Protein AF-A0A2G6FWF3-F1 (afdb_monomer_lite)

Radius of gyration: 17.8 Å; chains: 1; bounding box: 48×33×48 Å

Structure (mmCIF, N/CA/C/O backbone):
data_AF-A0A2G6FWF3-F1
#
_entry.id   AF-A0A2G6FWF3-F1
#
loop_
_atom_site.group_PDB
_atom_site.id
_atom_site.type_symbol
_atom_site.label_atom_id
_atom_site.label_alt_id
_atom_site.label_comp_id
_atom_site.label_asym_id
_atom_site.label_entity_id
_atom_site.label_seq_id
_atom_site.pdbx_PDB_ins_code
_atom_site.Cartn_x
_atom_site.Cartn_y
_atom_site.Cartn_z
_atom_site.occupancy
_atom_site.B_iso_or_equiv
_atom_site.auth_seq_id
_atom_site.auth_comp_id
_atom_site.auth_asym_id
_atom_site.auth_atom_id
_atom_site.pdbx_PDB_model_num
ATOM 1 N N . MET A 1 1 ? -25.882 -8.577 -0.329 1.00 42.06 1 MET A N 1
ATOM 2 C CA . MET A 1 1 ? -24.512 -8.153 0.027 1.00 42.06 1 MET A CA 1
ATOM 3 C C . MET A 1 1 ? -24.208 -8.768 1.376 1.00 42.06 1 MET A C 1
ATOM 5 O O . MET A 1 1 ? -24.942 -8.473 2.307 1.00 42.06 1 MET A O 1
ATOM 9 N N . ALA A 1 2 ? -23.255 -9.697 1.453 1.00 41.66 2 ALA A N 1
ATOM 10 C CA . ALA A 1 2 ? -22.917 -10.353 2.713 1.00 41.66 2 ALA A CA 1
ATOM 11 C C . ALA A 1 2 ? -22.262 -9.336 3.657 1.00 41.66 2 ALA A C 1
ATOM 13 O O . ALA A 1 2 ? -21.317 -8.644 3.270 1.00 41.66 2 ALA A O 1
ATOM 14 N N . ASP A 1 3 ? -22.820 -9.211 4.858 1.00 46.03 3 ASP A N 1
ATOM 15 C CA . ASP A 1 3 ? -22.282 -8.372 5.921 1.00 46.03 3 ASP A CA 1
ATOM 16 C C . ASP A 1 3 ? -20.995 -9.020 6.436 1.00 46.03 3 ASP A C 1
ATOM 18 O O . ASP A 1 3 ? -20.986 -10.170 6.874 1.00 46.03 3 ASP A O 1
ATOM 22 N N . TRP A 1 4 ? -19.889 -8.294 6.327 1.00 53.84 4 TRP A N 1
ATOM 23 C CA . TRP A 1 4 ? -18.564 -8.766 6.703 1.00 53.84 4 TRP A CA 1
ATOM 24 C C . TRP A 1 4 ? -18.482 -9.011 8.221 1.00 53.84 4 TRP A C 1
ATOM 26 O O . TRP A 1 4 ? -18.414 -8.058 9.004 1.00 53.84 4 TRP A O 1
ATOM 36 N N . GLN A 1 5 ? -18.454 -10.277 8.653 1.00 50.31 5 GLN A N 1
ATOM 37 C CA . GLN A 1 5 ? -18.159 -10.634 10.042 1.00 50.31 5 GLN A CA 1
ATOM 38 C C . GLN A 1 5 ? -16.687 -11.037 10.178 1.00 50.31 5 GLN A C 1
ATOM 40 O O . GLN A 1 5 ? -16.209 -11.986 9.569 1.00 50.31 5 GLN A O 1
ATOM 45 N N . LEU A 1 6 ? -15.947 -10.308 11.022 1.00 48.16 6 LEU A N 1
ATOM 46 C CA . LEU A 1 6 ? -14.539 -10.593 11.351 1.00 48.16 6 LEU A CA 1
ATOM 47 C C . LEU A 1 6 ? -14.321 -11.980 11.974 1.00 48.16 6 LEU A C 1
ATOM 49 O O . LEU A 1 6 ? -13.173 -12.369 12.161 1.00 48.16 6 LEU A O 1
ATOM 53 N N . SER A 1 7 ? -15.407 -12.662 12.349 1.00 44.84 7 SER A N 1
ATOM 54 C CA . SER A 1 7 ? -15.426 -13.975 12.989 1.00 44.84 7 SER A CA 1
ATOM 55 C C . SER A 1 7 ? -14.785 -15.071 12.146 1.00 44.84 7 SER A C 1
ATOM 57 O O . SER A 1 7 ? -14.349 -16.067 12.715 1.00 44.84 7 SER A O 1
ATOM 59 N N . ASP A 1 8 ? -14.697 -14.868 10.829 1.00 46.56 8 ASP A N 1
ATOM 60 C CA . ASP A 1 8 ? -14.230 -15.893 9.890 1.00 46.56 8 ASP A CA 1
ATOM 61 C C . ASP A 1 8 ? -12.748 -15.724 9.519 1.00 46.56 8 ASP A C 1
ATOM 63 O O . ASP A 1 8 ? -12.141 -16.610 8.918 1.00 46.56 8 ASP A O 1
ATOM 67 N N . LEU A 1 9 ? -12.128 -14.608 9.919 1.00 51.94 9 LEU A N 1
ATOM 68 C CA . LEU A 1 9 ? -10.675 -14.475 9.910 1.00 51.94 9 LEU A CA 1
ATOM 69 C C . LEU A 1 9 ? -10.157 -15.138 11.190 1.00 51.94 9 LEU A C 1
ATOM 71 O O . LEU A 1 9 ? -10.703 -14.839 12.257 1.00 51.94 9 LEU A O 1
ATOM 75 N N . PRO A 1 10 ? -9.133 -16.019 11.127 1.00 49.28 10 PRO A N 1
ATOM 76 C CA . PRO A 1 10 ? -8.623 -16.713 12.306 1.00 49.28 10 PRO A CA 1
ATOM 77 C C . PRO A 1 10 ? -8.411 -15.671 13.387 1.00 49.28 10 PRO A C 1
ATOM 79 O O . PRO A 1 10 ? -7.695 -14.710 13.116 1.00 49.28 10 PRO A O 1
ATOM 82 N N . ALA A 1 11 ? -9.110 -15.825 14.522 1.00 47.91 11 ALA A N 1
ATOM 83 C CA . ALA A 1 11 ? -9.252 -14.832 15.585 1.00 47.91 11 ALA A CA 1
ATOM 84 C C . ALA A 1 11 ? -7.882 -14.280 15.975 1.00 47.91 11 ALA A C 1
ATOM 86 O O . ALA A 1 11 ? -7.193 -14.783 16.868 1.00 47.91 11 ALA A O 1
ATOM 87 N N . SER A 1 12 ? -7.438 -13.280 15.228 1.00 55.00 12 SER A N 1
ATOM 88 C CA . SER A 1 12 ? -6.079 -12.822 15.339 1.00 55.00 12 SER A CA 1
ATOM 89 C C . SER A 1 12 ? -6.111 -11.980 16.595 1.00 55.00 12 SER A C 1
ATOM 91 O O . SER A 1 12 ? -6.948 -11.090 16.749 1.00 55.00 12 SER A O 1
ATOM 93 N N . ARG A 1 13 ? -5.222 -12.273 17.543 1.00 72.31 13 ARG A N 1
ATOM 94 C CA . ARG A 1 13 ? -5.013 -11.464 18.756 1.00 72.31 13 ARG A CA 1
ATOM 95 C C . ARG A 1 13 ? -4.501 -10.051 18.420 1.00 72.31 13 ARG A C 1
ATOM 97 O O . ARG A 1 13 ? -3.828 -9.426 19.234 1.00 72.31 13 ARG A O 1
ATOM 104 N N . LEU A 1 14 ? -4.736 -9.589 17.195 1.00 88.06 14 LEU A N 1
ATOM 105 C CA . LEU A 1 14 ? -4.286 -8.334 16.663 1.00 88.06 14 LEU A CA 1
ATOM 106 C C . LEU A 1 14 ? -5.268 -7.247 17.059 1.00 88.06 14 LEU A C 1
ATOM 108 O O . LEU A 1 14 ? -6.465 -7.312 16.780 1.00 88.06 14 LEU A O 1
ATOM 112 N N . LYS A 1 15 ? -4.736 -6.204 17.680 1.00 93.19 15 LYS A N 1
ATOM 113 C CA . LYS A 1 15 ? -5.489 -4.988 17.950 1.00 93.19 15 LYS A CA 1
ATOM 114 C C . LYS A 1 15 ? -5.298 -4.031 16.780 1.00 93.19 15 LYS A C 1
ATOM 116 O O . LYS A 1 15 ? -4.191 -3.533 16.581 1.00 93.19 15 LYS A O 1
ATOM 121 N N . VAL A 1 16 ? -6.365 -3.780 16.017 1.00 96.31 16 VAL A N 1
ATOM 122 C CA . VAL A 1 16 ? -6.359 -2.778 14.938 1.00 96.31 16 VAL A CA 1
ATOM 123 C C . VAL A 1 16 ? -6.713 -1.404 15.501 1.00 96.31 16 VAL A C 1
ATOM 125 O O . VAL A 1 16 ? -7.782 -1.219 16.086 1.00 96.31 16 VAL A O 1
ATOM 128 N N . GLN A 1 17 ? -5.830 -0.433 15.309 1.00 97.12 17 GLN A N 1
ATOM 129 C CA . GLN A 1 17 ? -5.966 0.928 15.826 1.00 97.12 17 GLN A CA 1
ATOM 130 C C . GLN A 1 17 ? -5.478 1.959 14.808 1.00 97.12 17 GLN A C 1
ATOM 132 O O . GLN A 1 17 ? -4.885 1.602 13.792 1.00 97.12 17 GLN A O 1
ATOM 137 N N . GLU A 1 18 ? -5.763 3.232 15.070 1.00 98.12 18 GLU A N 1
ATOM 138 C CA . GLU A 1 18 ? -5.247 4.323 14.244 1.00 98.12 18 GLU A CA 1
ATOM 139 C C . GLU A 1 18 ? -3.732 4.421 14.379 1.00 98.12 18 GLU A C 1
ATOM 141 O O . GLU A 1 18 ? -3.171 4.165 15.448 1.00 98.12 18 GLU A O 1
ATOM 146 N N . PHE A 1 19 ? -3.086 4.758 13.268 1.00 98.12 19 PHE A N 1
ATOM 147 C CA . PHE A 1 19 ? -1.674 5.083 13.243 1.00 98.12 19 PHE A CA 1
ATOM 148 C C . PHE A 1 19 ? -1.409 6.363 14.041 1.00 98.12 19 PHE A C 1
ATOM 150 O O . PHE A 1 19 ? -2.141 7.346 13.946 1.00 98.12 19 PHE A O 1
ATOM 157 N N . THR A 1 20 ? -0.309 6.360 14.779 1.00 96.88 20 THR A N 1
ATOM 158 C CA . THR A 1 20 ? 0.267 7.520 15.451 1.00 96.88 20 THR A CA 1
ATOM 159 C C . THR A 1 20 ? 1.754 7.614 15.102 1.00 96.88 20 THR A C 1
ATOM 161 O O . THR A 1 20 ? 2.366 6.602 14.759 1.00 96.88 20 THR A O 1
ATOM 164 N N . PRO A 1 21 ? 2.403 8.780 15.258 1.00 95.94 21 PRO A N 1
ATOM 165 C CA . PRO A 1 21 ? 3.846 8.900 15.030 1.00 95.94 21 PRO A CA 1
ATOM 166 C C . PRO A 1 21 ? 4.704 7.909 15.841 1.00 95.94 21 PRO A C 1
ATOM 168 O O . PRO A 1 21 ? 5.791 7.541 15.407 1.00 95.94 21 PRO A O 1
ATOM 171 N N . ALA A 1 22 ? 4.210 7.412 16.983 1.00 96.25 22 ALA A N 1
ATOM 172 C CA . ALA A 1 22 ? 4.891 6.384 17.773 1.00 96.25 22 ALA A CA 1
ATOM 173 C C . ALA A 1 22 ? 4.916 4.996 17.095 1.00 96.25 22 ALA A C 1
ATOM 175 O O . ALA A 1 22 ? 5.723 4.142 17.462 1.00 96.25 22 ALA A O 1
ATOM 176 N N . ASP A 1 23 ? 4.046 4.746 16.112 1.00 97.62 23 ASP A N 1
ATOM 177 C CA . ASP A 1 23 ? 4.021 3.513 15.316 1.00 97.62 23 ASP A CA 1
ATOM 178 C C . ASP A 1 23 ? 5.081 3.505 14.203 1.00 97.62 23 ASP A C 1
ATOM 180 O O . ASP A 1 23 ? 5.389 2.438 13.661 1.00 97.62 23 ASP A O 1
ATOM 184 N N . LEU A 1 24 ? 5.649 4.674 13.870 1.00 96.62 24 LEU A N 1
ATOM 185 C CA . LEU A 1 24 ? 6.523 4.877 12.713 1.00 96.62 24 LEU A CA 1
ATOM 186 C C . LEU A 1 24 ? 7.667 3.852 12.621 1.00 96.62 24 LEU A C 1
ATOM 188 O O . LEU A 1 24 ? 7.798 3.240 11.561 1.00 96.62 24 LEU A O 1
ATOM 192 N N . PRO A 1 25 ? 8.431 3.549 13.694 1.00 96.62 25 PRO A N 1
ATOM 193 C CA . PRO A 1 25 ? 9.517 2.572 13.598 1.00 96.62 25 PRO A CA 1
ATOM 194 C C . PRO A 1 25 ? 9.036 1.167 13.204 1.00 96.62 25 PRO A C 1
ATOM 196 O O . PRO A 1 25 ? 9.725 0.444 12.486 1.00 96.62 25 PRO A O 1
ATOM 199 N N . GLY A 1 26 ? 7.843 0.769 13.657 1.00 97.19 26 GLY A N 1
ATOM 200 C CA . GLY A 1 26 ? 7.258 -0.531 13.330 1.00 97.19 26 GLY A CA 1
ATOM 201 C C . GLY A 1 26 ? 6.746 -0.597 11.892 1.00 97.19 26 GLY A C 1
ATOM 202 O O . GLY A 1 26 ? 6.959 -1.600 11.213 1.00 97.19 26 GLY A O 1
ATOM 203 N N . VAL A 1 27 ? 6.125 0.484 11.414 1.00 96.81 27 VAL A N 1
ATOM 204 C CA . VAL A 1 27 ? 5.698 0.617 10.013 1.00 96.81 27 VAL A CA 1
ATOM 205 C C . VAL A 1 27 ? 6.910 0.610 9.082 1.00 96.81 27 VAL A C 1
ATOM 207 O O . VAL A 1 27 ? 6.934 -0.161 8.127 1.00 96.81 27 VAL A O 1
ATOM 210 N N . GLU A 1 28 ? 7.961 1.377 9.384 1.00 95.19 28 GLU A N 1
ATOM 211 C CA . GLU A 1 28 ? 9.196 1.384 8.589 1.00 95.19 28 GLU A CA 1
ATOM 212 C C . GLU A 1 28 ? 9.876 0.012 8.548 1.00 95.19 28 GLU A C 1
ATOM 214 O O . GLU A 1 28 ? 10.379 -0.408 7.504 1.00 95.19 28 GLU A O 1
ATOM 219 N N . ALA A 1 29 ? 9.876 -0.715 9.668 1.00 95.19 29 ALA A N 1
ATOM 220 C CA . ALA A 1 29 ? 10.429 -2.063 9.727 1.00 95.19 29 ALA A CA 1
ATOM 221 C C . ALA A 1 29 ? 9.669 -3.054 8.831 1.00 95.19 29 ALA A C 1
ATOM 223 O O . ALA A 1 29 ? 10.284 -3.983 8.304 1.00 95.19 29 ALA A O 1
ATOM 224 N N . LEU A 1 30 ? 8.356 -2.875 8.651 1.00 94.31 30 LEU A N 1
ATOM 225 C CA . LEU A 1 30 ? 7.566 -3.644 7.689 1.00 94.31 30 LEU A CA 1
ATOM 226 C C . LEU A 1 30 ? 7.808 -3.159 6.257 1.00 94.31 30 LEU A C 1
ATOM 228 O O . LEU A 1 30 ? 8.088 -3.988 5.395 1.00 94.31 30 LEU A O 1
ATOM 232 N N . TYR A 1 31 ? 7.810 -1.844 6.024 1.00 92.62 31 TYR A N 1
ATOM 233 C CA . TYR A 1 31 ? 8.050 -1.247 4.709 1.00 92.62 31 TYR A CA 1
ATOM 234 C C . TYR A 1 31 ? 9.380 -1.709 4.096 1.00 92.62 31 TYR A C 1
ATOM 236 O O . TYR A 1 31 ? 9.460 -2.090 2.929 1.00 92.62 31 TYR A O 1
ATOM 244 N N . ARG A 1 32 ? 10.444 -1.772 4.906 1.00 91.44 32 ARG A N 1
ATOM 245 C CA . ARG A 1 32 ? 11.773 -2.232 4.468 1.00 91.44 32 ARG A CA 1
ATOM 246 C C . ARG A 1 32 ? 11.809 -3.693 4.007 1.00 91.44 32 ARG A C 1
ATOM 248 O O . ARG A 1 32 ? 12.782 -4.083 3.367 1.00 91.44 32 ARG A O 1
ATOM 255 N N . ARG A 1 33 ? 10.781 -4.494 4.310 1.00 90.00 33 ARG A N 1
ATOM 256 C CA . ARG A 1 33 ? 10.661 -5.885 3.839 1.00 90.00 33 ARG A CA 1
ATOM 257 C C . ARG A 1 33 ? 10.112 -5.980 2.423 1.00 90.00 33 ARG A C 1
ATOM 259 O O . ARG A 1 33 ? 10.249 -7.038 1.814 1.00 90.00 33 ARG A O 1
ATOM 266 N N . HIS A 1 34 ? 9.519 -4.914 1.883 1.00 84.38 34 HIS A N 1
ATOM 267 C CA . HIS A 1 34 ? 9.148 -4.900 0.476 1.00 84.38 34 HIS A CA 1
ATOM 268 C C . HIS A 1 34 ? 10.413 -5.003 -0.373 1.00 84.38 34 HIS A C 1
ATOM 270 O O . HIS A 1 34 ? 11.332 -4.179 -0.270 1.00 84.38 34 HIS A O 1
ATOM 276 N N . ARG A 1 35 ? 10.449 -6.050 -1.205 1.00 77.00 35 ARG A N 1
ATOM 277 C CA . ARG A 1 35 ? 11.538 -6.306 -2.153 1.00 77.00 35 ARG A CA 1
ATOM 278 C C . ARG A 1 35 ? 11.741 -5.111 -3.082 1.00 77.00 35 ARG A C 1
ATOM 280 O O . ARG A 1 35 ? 12.877 -4.745 -3.361 1.00 77.00 35 ARG A O 1
ATOM 287 N N . TRP A 1 36 ? 10.637 -4.499 -3.494 1.00 75.50 36 TRP A N 1
ATOM 288 C CA . TRP A 1 36 ? 10.597 -3.334 -4.362 1.00 75.50 36 TRP A CA 1
ATOM 289 C C . TRP A 1 36 ? 9.852 -2.218 -3.647 1.00 75.50 36 TRP A C 1
ATOM 291 O O . TRP A 1 36 ? 8.731 -2.419 -3.182 1.00 75.50 36 TRP A O 1
ATOM 301 N N . ARG A 1 37 ? 10.528 -1.084 -3.483 1.00 82.69 37 ARG A N 1
ATOM 302 C CA . ARG A 1 37 ? 10.042 0.073 -2.734 1.00 82.69 37 ARG A CA 1
ATOM 303 C C . ARG A 1 37 ? 10.867 1.303 -3.089 1.00 82.69 37 ARG A C 1
ATOM 305 O O . ARG A 1 37 ? 12.026 1.157 -3.486 1.00 82.69 37 ARG A O 1
ATOM 312 N N . THR A 1 38 ? 10.315 2.489 -2.861 1.00 83.25 38 THR A N 1
ATOM 313 C CA . THR A 1 38 ? 11.101 3.724 -2.874 1.00 83.25 38 THR A CA 1
ATOM 314 C C . THR A 1 38 ? 12.102 3.716 -1.715 1.00 83.25 38 THR A C 1
ATOM 316 O O . THR A 1 38 ? 11.796 3.304 -0.591 1.00 83.25 38 THR A O 1
ATOM 319 N N . LEU A 1 39 ? 13.334 4.146 -1.983 1.00 86.56 39 LEU A N 1
ATOM 320 C CA . LEU A 1 39 ? 14.294 4.427 -0.921 1.00 86.56 39 LEU A CA 1
ATOM 321 C C . LEU A 1 39 ? 13.909 5.749 -0.260 1.00 86.56 39 LEU A C 1
ATOM 323 O O . LEU A 1 39 ? 13.708 6.743 -0.945 1.00 86.56 39 LEU A O 1
ATOM 327 N N . ARG A 1 40 ? 13.783 5.728 1.064 1.00 88.75 40 ARG A N 1
ATOM 328 C CA . ARG A 1 40 ? 13.376 6.880 1.866 1.00 88.75 40 ARG A CA 1
ATOM 329 C C . ARG A 1 40 ? 14.556 7.385 2.675 1.00 88.75 40 ARG A C 1
ATOM 331 O O . ARG A 1 40 ? 15.201 6.590 3.366 1.00 88.75 40 ARG A O 1
ATOM 338 N N . GLU A 1 41 ? 14.799 8.683 2.598 1.00 91.44 41 GLU A N 1
ATOM 339 C CA . GLU A 1 41 ? 15.737 9.393 3.454 1.00 91.44 41 GLU A CA 1
ATOM 340 C C . GLU A 1 41 ? 15.156 9.561 4.871 1.00 91.44 41 GLU A C 1
ATOM 342 O O . GLU A 1 41 ? 13.944 9.411 5.092 1.00 91.44 41 GLU A O 1
ATOM 347 N N . PRO A 1 42 ? 15.995 9.850 5.881 1.00 91.19 42 PRO A N 1
ATOM 348 C CA . PRO A 1 42 ? 15.514 10.147 7.223 1.00 91.19 42 PRO A CA 1
ATOM 349 C C . PRO A 1 42 ? 14.484 11.288 7.218 1.00 91.19 42 PRO A C 1
ATOM 351 O O . PRO A 1 42 ? 14.776 12.400 6.793 1.00 91.19 42 PRO A O 1
ATOM 354 N N . GLY A 1 43 ? 13.286 11.016 7.740 1.00 90.56 43 GLY A N 1
ATOM 355 C CA . GLY A 1 43 ? 12.184 11.984 7.813 1.00 90.56 43 GLY A CA 1
ATOM 356 C C . GLY A 1 43 ? 11.116 11.818 6.730 1.00 90.56 43 GLY A C 1
ATOM 357 O O . GLY A 1 43 ? 9.967 12.184 6.978 1.00 90.56 43 GLY A O 1
ATOM 358 N N . ASP A 1 44 ? 11.429 11.172 5.604 1.00 92.12 44 ASP A N 1
ATOM 359 C CA . ASP A 1 44 ? 10.475 10.970 4.503 1.00 92.12 44 ASP A CA 1
ATOM 360 C C . ASP A 1 44 ? 9.233 10.207 4.962 1.00 92.12 44 ASP A C 1
ATOM 362 O O . ASP A 1 44 ? 8.106 10.643 4.743 1.00 92.12 44 ASP A O 1
ATOM 366 N N . SER A 1 45 ? 9.412 9.079 5.659 1.00 92.62 45 SER A N 1
ATOM 367 C CA . SER A 1 45 ? 8.279 8.285 6.151 1.00 92.62 45 SER A CA 1
ATOM 368 C C . SER A 1 45 ? 7.381 9.091 7.086 1.00 92.62 45 SER A C 1
ATOM 370 O O . SER A 1 45 ? 6.163 8.943 7.043 1.00 92.62 45 SER A O 1
ATOM 372 N N . GLN A 1 46 ? 7.966 9.946 7.932 1.00 94.25 46 GLN A N 1
ATOM 373 C CA . GLN A 1 46 ? 7.181 10.808 8.807 1.00 94.25 46 GLN A CA 1
ATOM 374 C C . GLN A 1 46 ? 6.361 11.788 7.970 1.00 94.25 46 GLN A C 1
ATOM 376 O O . GLN A 1 46 ? 5.146 11.830 8.133 1.00 94.25 46 GLN A O 1
ATOM 381 N N . ALA A 1 47 ? 6.997 12.503 7.038 1.00 92.25 47 ALA A N 1
ATOM 382 C CA . ALA A 1 47 ? 6.316 13.435 6.147 1.00 92.25 47 ALA A CA 1
ATOM 383 C C . ALA A 1 47 ? 5.171 12.757 5.371 1.00 92.25 47 ALA A C 1
ATOM 385 O O . ALA A 1 47 ? 4.053 13.273 5.359 1.00 92.25 47 ALA A O 1
ATOM 386 N N . TYR A 1 48 ? 5.408 11.572 4.801 1.00 90.75 48 TYR A N 1
ATOM 387 C CA . TYR A 1 48 ? 4.405 10.833 4.031 1.00 90.75 48 TYR A CA 1
ATOM 388 C C . TYR A 1 48 ? 3.232 10.337 4.870 1.00 90.75 48 TYR A C 1
ATOM 390 O O . TYR A 1 48 ? 2.080 10.475 4.462 1.00 90.75 48 TYR A O 1
ATOM 398 N N . TYR A 1 49 ? 3.490 9.760 6.041 1.00 92.56 49 TYR A N 1
ATOM 399 C CA . TYR A 1 49 ? 2.423 9.166 6.846 1.00 92.56 49 TYR A CA 1
ATOM 400 C C . TYR A 1 49 ? 1.648 10.178 7.688 1.00 92.56 49 TYR A C 1
ATOM 402 O O . TYR A 1 49 ? 0.577 9.840 8.190 1.00 92.56 49 TYR A O 1
ATOM 410 N N . THR A 1 50 ? 2.161 11.402 7.851 1.00 92.00 50 THR A N 1
ATOM 411 C CA .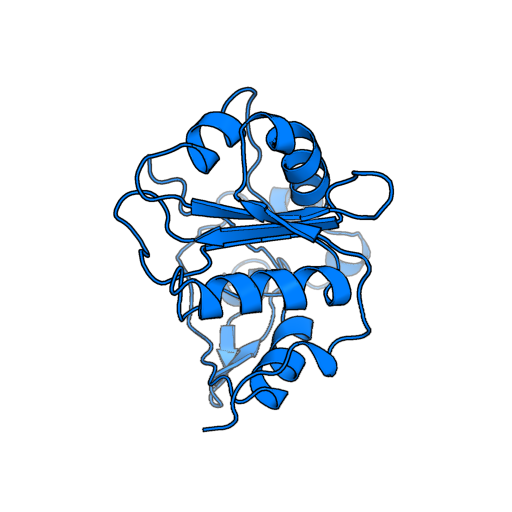 THR A 1 50 ? 1.464 12.474 8.575 1.00 92.00 50 THR A CA 1
ATOM 412 C C . THR A 1 50 ? 0.948 13.595 7.678 1.00 92.00 50 THR A C 1
ATOM 414 O O . THR A 1 50 ? 0.421 14.576 8.202 1.00 92.00 50 THR A O 1
ATOM 417 N N . MET A 1 51 ? 1.102 13.503 6.353 1.00 92.31 51 MET A N 1
ATOM 418 C CA . MET A 1 51 ? 0.570 14.539 5.464 1.00 92.31 51 MET A CA 1
ATOM 419 C C . MET A 1 51 ? -0.968 14.611 5.546 1.00 92.31 51 MET A C 1
ATOM 421 O O . MET A 1 51 ? -1.628 13.579 5.713 1.00 92.31 51 MET A O 1
ATOM 425 N N . PRO A 1 52 ? -1.567 15.810 5.418 1.00 93.00 52 PRO A N 1
ATOM 426 C CA . PRO A 1 52 ? -3.019 15.973 5.450 1.00 93.00 52 PRO A CA 1
ATOM 427 C C . PRO A 1 52 ? -3.720 15.085 4.418 1.00 93.00 52 PRO A C 1
ATOM 429 O O . PRO A 1 52 ? -3.272 15.003 3.288 1.00 93.00 52 PRO A O 1
ATOM 432 N N . GLY A 1 53 ? -4.824 14.433 4.788 1.00 91.69 53 GLY A N 1
ATOM 433 C CA . GLY A 1 53 ? -5.566 13.528 3.894 1.00 91.69 53 GLY A CA 1
ATOM 434 C C . GLY A 1 53 ? -5.065 12.078 3.888 1.00 91.69 53 GLY A C 1
ATOM 435 O O . GLY A 1 53 ? -5.841 11.175 3.570 1.00 91.69 53 GLY A O 1
ATOM 436 N N . THR A 1 54 ? -3.844 11.828 4.367 1.00 94.25 54 THR A N 1
ATOM 437 C CA . THR A 1 54 ? -3.328 10.474 4.605 1.00 94.25 54 THR A CA 1
ATOM 438 C C . THR A 1 54 ? -3.779 9.965 5.972 1.00 94.25 54 THR A C 1
ATOM 440 O O . THR A 1 54 ? -3.600 10.624 6.996 1.00 94.25 54 THR A O 1
ATOM 443 N N . ARG A 1 55 ? -4.390 8.776 6.009 1.00 95.88 55 ARG A N 1
ATOM 444 C CA . ARG A 1 55 ? -4.915 8.165 7.242 1.00 95.88 55 ARG A CA 1
ATOM 445 C C . ARG A 1 55 ? -4.455 6.720 7.357 1.00 95.88 55 ARG A C 1
ATOM 447 O O . ARG A 1 55 ? -4.711 5.925 6.459 1.00 95.88 55 ARG A O 1
ATOM 454 N N . GLY A 1 56 ? -3.818 6.363 8.468 1.00 96.81 56 GLY A N 1
ATOM 455 C CA . GLY A 1 56 ? -3.265 5.025 8.680 1.00 96.81 56 GLY A CA 1
ATOM 456 C C . GLY A 1 56 ? -4.028 4.202 9.713 1.00 96.81 56 GLY A C 1
ATOM 457 O O . GLY A 1 56 ? -4.476 4.731 10.730 1.00 96.81 56 GLY A O 1
ATOM 458 N N . LEU A 1 57 ? -4.111 2.893 9.489 1.00 98.50 57 LEU A N 1
ATOM 459 C CA . LEU A 1 57 ? -4.411 1.900 10.517 1.00 98.50 57 LEU A CA 1
ATOM 460 C C . LEU A 1 57 ? -3.223 0.952 10.681 1.00 98.50 57 LEU A C 1
ATOM 462 O O . LEU A 1 57 ? -2.557 0.594 9.710 1.00 98.50 57 LEU A O 1
ATOM 466 N N . VAL A 1 58 ? -3.008 0.488 11.908 1.00 98.44 58 VAL A N 1
ATOM 467 C CA . VAL A 1 58 ? -2.009 -0.529 12.244 1.00 98.44 58 VAL A CA 1
ATOM 468 C C . VAL A 1 58 ? -2.653 -1.675 13.013 1.00 98.44 58 VAL A C 1
ATOM 470 O O . VAL A 1 58 ? -3.532 -1.461 13.849 1.00 98.44 58 VAL A O 1
ATOM 473 N N . ALA A 1 59 ? -2.196 -2.896 12.759 1.00 97.38 59 ALA A N 1
ATOM 474 C CA . ALA A 1 59 ? -2.476 -4.067 13.578 1.00 97.38 59 ALA A CA 1
ATOM 475 C C . ALA A 1 59 ? -1.289 -4.344 14.502 1.00 97.38 59 ALA A C 1
ATOM 477 O O . ALA A 1 59 ? -0.165 -4.525 14.032 1.00 97.38 59 ALA A O 1
ATOM 478 N N . ARG A 1 60 ? -1.538 -4.429 15.811 1.00 95.44 60 ARG A N 1
ATOM 479 C CA . ARG A 1 60 ? -0.529 -4.789 16.818 1.00 95.44 60 ARG A CA 1
ATOM 480 C C . ARG A 1 60 ? -0.717 -6.205 17.324 1.00 95.44 60 ARG A C 1
ATOM 482 O O . ARG A 1 60 ? -1.824 -6.565 17.711 1.00 95.44 60 ARG A O 1
ATOM 489 N N . ALA A 1 61 ? 0.367 -6.970 17.375 1.00 91.88 61 ALA A N 1
ATOM 490 C CA . ALA A 1 61 ? 0.416 -8.251 18.066 1.00 91.88 61 ALA A CA 1
ATOM 491 C C . ALA A 1 61 ? 0.315 -8.078 19.591 1.00 91.88 61 ALA A C 1
ATOM 493 O O . ALA A 1 61 ? 0.449 -6.974 20.121 1.00 91.88 61 ALA A O 1
ATOM 494 N N . ALA A 1 62 ? 0.091 -9.185 20.305 1.00 88.06 62 ALA A N 1
ATOM 495 C CA . ALA A 1 62 ? -0.043 -9.188 21.765 1.00 88.06 62 ALA A CA 1
ATOM 496 C C . ALA A 1 62 ? 1.216 -8.678 22.493 1.00 88.06 62 ALA A C 1
ATOM 498 O O . ALA A 1 62 ? 1.116 -8.140 23.589 1.00 88.06 62 ALA A O 1
ATOM 499 N N . ASP A 1 63 ? 2.388 -8.809 21.867 1.00 88.62 63 ASP A N 1
ATOM 500 C CA . ASP A 1 63 ? 3.665 -8.276 22.356 1.00 88.62 63 ASP A CA 1
ATOM 501 C C . ASP A 1 63 ? 3.887 -6.790 22.005 1.00 88.62 6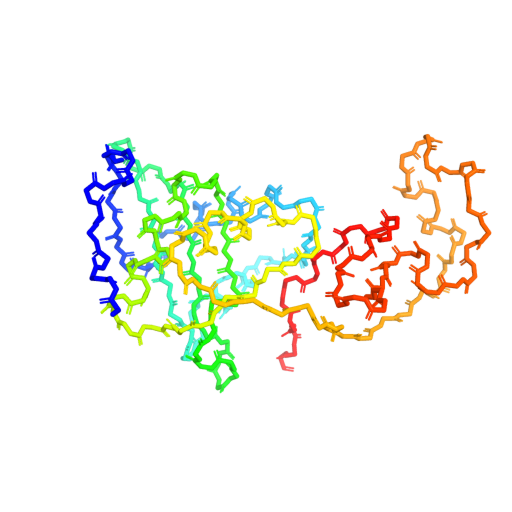3 ASP A C 1
ATOM 503 O O . ASP A 1 63 ? 4.965 -6.243 22.227 1.00 88.62 63 ASP A O 1
ATOM 507 N N . GLY A 1 64 ? 2.879 -6.130 21.430 1.00 89.81 64 GLY A N 1
ATOM 508 C CA . GLY A 1 64 ? 2.907 -4.719 21.062 1.00 89.81 64 GLY A CA 1
ATOM 509 C C . GLY A 1 64 ? 3.560 -4.416 19.712 1.00 89.81 64 GLY A C 1
ATOM 510 O O . GLY A 1 64 ? 3.446 -3.278 19.251 1.00 89.81 64 GLY A O 1
ATOM 511 N N . ARG A 1 65 ? 4.197 -5.383 19.036 1.00 94.06 65 ARG A N 1
ATOM 512 C CA . ARG A 1 65 ? 4.823 -5.146 17.723 1.00 94.06 65 ARG A CA 1
ATOM 513 C C . ARG A 1 65 ? 3.778 -4.895 16.639 1.00 94.06 65 ARG A C 1
ATOM 515 O O . ARG A 1 65 ? 2.718 -5.519 16.630 1.00 94.06 65 ARG A O 1
ATOM 522 N N . ILE A 1 66 ? 4.103 -4.018 15.686 1.00 97.56 66 ILE A N 1
ATOM 523 C CA . ILE A 1 66 ? 3.285 -3.808 14.485 1.00 97.56 66 ILE A CA 1
ATOM 524 C C . ILE A 1 66 ? 3.401 -5.051 13.599 1.00 97.56 66 ILE A C 1
ATOM 526 O O . ILE A 1 66 ? 4.494 -5.422 13.170 1.00 97.56 66 ILE A O 1
ATOM 530 N N . ALA A 1 67 ? 2.271 -5.710 13.369 1.00 96.75 67 ALA A N 1
ATOM 531 C CA . ALA A 1 67 ? 2.160 -6.907 12.547 1.00 96.75 67 ALA A CA 1
ATOM 532 C C . ALA A 1 67 ? 1.780 -6.565 11.101 1.00 96.75 67 ALA A C 1
ATOM 534 O O . ALA A 1 67 ? 2.305 -7.180 10.179 1.00 96.75 67 ALA A O 1
ATOM 535 N N . ALA A 1 68 ? 0.903 -5.578 10.911 1.00 97.31 68 ALA A N 1
ATOM 536 C CA . ALA A 1 68 ? 0.503 -5.080 9.601 1.00 97.31 68 ALA A CA 1
ATOM 537 C C . ALA A 1 68 ? 0.069 -3.613 9.677 1.00 97.31 68 ALA A C 1
ATOM 539 O O . ALA A 1 68 ? -0.215 -3.098 10.763 1.00 97.31 68 ALA A O 1
ATOM 540 N N . TYR A 1 69 ? -0.008 -2.951 8.529 1.00 98.12 69 TYR A N 1
ATOM 541 C CA . TYR A 1 69 ? -0.503 -1.585 8.409 1.00 98.12 69 TYR A CA 1
ATOM 542 C C . TYR A 1 69 ? -1.172 -1.345 7.053 1.00 98.12 69 TYR A C 1
ATOM 544 O O . TYR A 1 69 ? -0.925 -2.077 6.096 1.00 98.12 69 TYR A O 1
ATOM 552 N N . ALA A 1 70 ? -1.999 -0.303 6.985 1.00 97.06 70 ALA A N 1
ATOM 553 C CA . ALA A 1 70 ? -2.568 0.218 5.750 1.00 97.06 70 ALA A CA 1
ATOM 554 C C . ALA A 1 70 ? -2.744 1.739 5.853 1.00 97.06 70 ALA A C 1
ATOM 556 O O . ALA A 1 70 ? -3.259 2.227 6.861 1.00 97.06 70 ALA A O 1
ATOM 557 N N . PHE A 1 71 ? -2.360 2.475 4.814 1.00 96.12 71 PHE A N 1
ATOM 558 C CA . PHE A 1 71 ? -2.585 3.911 4.669 1.00 96.12 71 PHE A CA 1
ATOM 559 C C . PHE A 1 71 ? -3.561 4.181 3.530 1.00 96.12 71 PHE A C 1
ATOM 561 O O . PHE A 1 71 ? -3.425 3.648 2.429 1.00 96.12 71 PHE A O 1
ATOM 568 N N . CYS A 1 72 ? -4.564 5.001 3.831 1.00 95.25 72 CYS A N 1
ATOM 569 C CA . CYS A 1 72 ? -5.613 5.425 2.917 1.00 95.25 72 CYS A CA 1
ATOM 570 C C . CYS A 1 72 ? -5.401 6.882 2.519 1.00 95.25 72 CYS A C 1
ATOM 572 O O . CYS A 1 72 ? -5.137 7.714 3.394 1.00 95.25 72 CYS A O 1
ATOM 574 N N . GLY A 1 73 ? -5.597 7.184 1.238 1.00 91.06 73 GLY A N 1
ATOM 575 C CA . GLY A 1 73 ? -5.297 8.499 0.681 1.00 91.06 73 GLY A CA 1
ATOM 576 C C . GLY A 1 73 ? -3.798 8.779 0.588 1.00 91.06 73 GLY A C 1
ATOM 577 O O . GLY A 1 73 ? -2.969 8.111 1.212 1.00 91.06 73 GLY A O 1
ATOM 578 N N . LYS A 1 74 ? -3.456 9.778 -0.221 1.00 84.81 74 LYS A N 1
ATOM 579 C CA . LYS A 1 74 ? -2.121 10.370 -0.281 1.00 84.81 74 LYS A CA 1
ATOM 580 C C . LYS A 1 74 ? -2.286 11.865 -0.519 1.00 84.81 74 LYS A C 1
ATOM 582 O O . LYS A 1 74 ? -2.396 12.304 -1.657 1.00 84.81 74 LYS A O 1
ATOM 587 N N . GLY A 1 75 ? -2.385 12.654 0.545 1.00 81.25 75 GLY A N 1
ATOM 588 C CA . GLY A 1 75 ? -2.727 14.062 0.353 1.00 81.25 75 GLY A CA 1
ATOM 589 C C . GLY A 1 75 ? -4.189 14.242 -0.077 1.00 81.25 75 GLY A C 1
ATOM 590 O O . GLY A 1 75 ? -5.101 13.600 0.449 1.00 81.25 75 GLY A O 1
ATOM 591 N N . GLY A 1 76 ? -4.398 15.103 -1.077 1.00 81.25 76 GLY A N 1
ATOM 592 C CA . GLY A 1 76 ? -5.672 15.226 -1.793 1.00 81.25 76 GLY A CA 1
ATOM 593 C C . GLY A 1 76 ? -5.913 14.123 -2.831 1.00 81.25 76 GLY A C 1
ATOM 594 O O . GLY A 1 76 ? -7.029 14.008 -3.338 1.00 81.25 76 GLY A O 1
ATOM 595 N N . ASP A 1 77 ? -4.900 13.304 -3.126 1.00 82.81 77 ASP A N 1
ATOM 596 C CA . ASP A 1 77 ? -4.980 12.255 -4.132 1.00 82.81 77 ASP A CA 1
ATOM 597 C C . ASP A 1 77 ? -5.504 10.943 -3.547 1.00 82.81 77 ASP A C 1
ATOM 599 O O . ASP A 1 77 ? -5.318 10.615 -2.369 1.00 82.81 77 ASP A O 1
ATOM 603 N N . PHE A 1 78 ? -6.156 10.163 -4.411 1.00 85.38 78 PHE A N 1
ATOM 604 C CA . PHE A 1 78 ? -6.652 8.820 -4.106 1.00 85.38 78 PHE A CA 1
ATOM 605 C C . PHE A 1 78 ? -7.437 8.705 -2.778 1.00 85.38 78 PHE A C 1
ATOM 607 O O . PHE A 1 78 ? -7.221 7.752 -2.025 1.00 85.38 78 PHE A O 1
ATOM 614 N N . PRO A 1 79 ? -8.376 9.621 -2.465 1.00 86.31 79 PRO A N 1
ATOM 615 C CA . PRO A 1 79 ? -8.998 9.716 -1.137 1.00 86.31 79 PRO A CA 1
ATOM 616 C C . PRO A 1 79 ? -9.746 8.448 -0.687 1.00 86.31 79 PRO A C 1
ATOM 618 O O . PRO A 1 79 ? -10.003 8.280 0.506 1.00 86.31 79 PRO A O 1
ATOM 621 N N . ASP A 1 80 ? -10.081 7.566 -1.633 1.00 92.88 80 ASP A N 1
ATOM 622 C CA . ASP A 1 80 ? -10.841 6.331 -1.428 1.00 92.88 80 ASP A CA 1
ATOM 623 C C . ASP A 1 80 ? -10.027 5.044 -1.678 1.00 92.88 80 ASP A C 1
ATOM 625 O O . ASP A 1 80 ? -10.591 3.955 -1.806 1.00 92.88 80 ASP A O 1
ATOM 629 N N . TYR A 1 81 ? -8.697 5.152 -1.748 1.00 93.81 81 TYR A N 1
ATOM 630 C CA . TYR A 1 81 ? -7.805 4.009 -1.935 1.00 93.81 81 TYR A CA 1
ATOM 631 C C . TYR A 1 81 ? -6.965 3.744 -0.692 1.00 93.81 81 TYR A C 1
ATOM 633 O O . TYR A 1 81 ? -6.468 4.669 -0.052 1.00 93.81 81 TYR A O 1
ATOM 641 N N . VAL A 1 82 ? -6.734 2.465 -0.406 1.00 95.00 82 VAL A N 1
ATOM 642 C CA . VAL A 1 82 ? -5.562 2.008 0.337 1.00 95.00 82 VAL A CA 1
ATOM 643 C C . VAL A 1 82 ? -4.366 2.107 -0.604 1.00 95.00 82 VAL A C 1
ATOM 645 O O . VAL A 1 82 ? -4.210 1.288 -1.514 1.00 95.00 82 VAL A O 1
ATOM 648 N N . CYS A 1 83 ? -3.559 3.143 -0.392 1.00 90.81 83 CYS A N 1
ATOM 649 C CA . CYS A 1 83 ? -2.433 3.514 -1.244 1.00 90.81 83 CYS A CA 1
ATOM 650 C C . CYS A 1 83 ? -1.122 2.870 -0.812 1.00 90.81 83 CYS A C 1
ATOM 652 O O . CYS A 1 83 ? -0.189 2.842 -1.603 1.00 90.81 83 CYS A O 1
ATOM 654 N N . GLU A 1 84 ? -1.030 2.391 0.428 1.00 92.62 84 GLU A N 1
ATOM 655 C CA . GLU A 1 84 ? 0.132 1.663 0.927 1.00 92.62 84 GLU A CA 1
ATOM 656 C C . GLU A 1 84 ? -0.298 0.663 1.996 1.00 92.62 84 GLU A C 1
ATOM 658 O O . GLU A 1 84 ? -1.146 0.970 2.834 1.00 92.62 84 GLU A O 1
ATOM 663 N N . TRP A 1 85 ? 0.286 -0.529 1.994 1.00 95.19 85 TRP A N 1
ATOM 664 C CA . TRP A 1 85 ? 0.050 -1.529 3.025 1.00 95.19 85 TRP A CA 1
ATOM 665 C C . TRP A 1 85 ? 1.245 -2.468 3.165 1.00 95.19 85 TRP A C 1
ATOM 667 O O . TRP A 1 85 ? 2.024 -2.651 2.234 1.00 95.19 85 TRP A O 1
ATOM 677 N N . GLY A 1 86 ? 1.372 -3.100 4.330 1.00 93.75 86 GLY A N 1
ATOM 678 C CA . GLY A 1 86 ? 2.442 -4.058 4.587 1.00 93.75 86 GLY A CA 1
ATOM 679 C C . GLY A 1 86 ? 2.136 -4.994 5.750 1.00 93.75 86 GLY A C 1
ATOM 680 O O . GLY A 1 86 ? 1.277 -4.715 6.586 1.00 93.75 86 GLY A O 1
ATOM 681 N N . GLY A 1 87 ? 2.860 -6.112 5.806 1.00 93.19 87 GLY A N 1
ATOM 682 C CA . GLY A 1 87 ? 2.641 -7.204 6.761 1.00 93.19 87 GLY A CA 1
ATOM 683 C C . GLY A 1 87 ? 2.210 -8.508 6.078 1.00 93.19 87 GLY A C 1
ATOM 684 O O . GLY A 1 87 ? 1.895 -8.506 4.890 1.00 93.19 87 GLY A O 1
ATOM 685 N N . PRO A 1 88 ? 2.229 -9.645 6.797 1.00 91.25 88 PRO A N 1
ATOM 686 C CA . PRO A 1 88 ? 1.738 -10.906 6.261 1.00 91.25 88 PRO A CA 1
ATOM 687 C C . PRO A 1 88 ? 0.222 -10.844 6.052 1.00 91.25 88 PRO A C 1
ATOM 689 O O . PRO A 1 88 ? -0.491 -10.211 6.836 1.00 91.25 88 PRO A O 1
ATOM 692 N N . ARG A 1 89 ? -0.270 -11.554 5.031 1.00 89.62 89 ARG A N 1
ATOM 693 C CA . ARG A 1 89 ? -1.683 -11.586 4.623 1.00 89.62 89 ARG A CA 1
ATOM 694 C C . ARG A 1 89 ? -2.654 -11.726 5.798 1.00 89.62 89 ARG A C 1
ATOM 696 O O . ARG A 1 89 ? -3.565 -10.916 5.941 1.00 89.62 89 ARG A O 1
ATOM 703 N N . ASP A 1 90 ? -2.423 -12.701 6.672 1.00 89.88 90 ASP A N 1
ATOM 704 C CA . ASP A 1 90 ? -3.331 -13.009 7.784 1.00 89.88 90 ASP A CA 1
ATOM 705 C C . ASP A 1 90 ? -3.424 -11.865 8.812 1.00 89.88 90 ASP A C 1
ATOM 707 O O . ASP A 1 90 ? -4.443 -11.707 9.482 1.00 89.88 90 ASP A O 1
ATOM 711 N N . ALA A 1 91 ? -2.383 -11.030 8.919 1.00 93.00 91 ALA A N 1
ATOM 712 C CA . ALA A 1 91 ? -2.402 -9.828 9.749 1.00 93.00 91 ALA A CA 1
ATOM 713 C C . ALA A 1 91 ? -2.985 -8.609 9.021 1.00 93.00 91 ALA A C 1
ATOM 715 O O . ALA A 1 91 ? -3.533 -7.715 9.667 1.00 93.00 91 ALA A O 1
ATOM 716 N N . LEU A 1 92 ? -2.878 -8.571 7.691 1.00 94.19 92 LEU A N 1
ATOM 717 C CA . LEU A 1 92 ? -3.351 -7.475 6.854 1.00 94.19 92 LEU A CA 1
ATOM 718 C C . LEU A 1 92 ? -4.871 -7.495 6.648 1.00 94.19 92 LEU A C 1
ATOM 720 O O . LEU A 1 92 ? -5.500 -6.440 6.714 1.00 94.19 92 LEU A O 1
ATOM 724 N N . LEU A 1 93 ? -5.481 -8.667 6.437 1.00 92.62 93 LEU A N 1
ATOM 725 C CA . LEU A 1 93 ? -6.926 -8.779 6.181 1.00 92.62 93 LEU A CA 1
ATOM 726 C C . LEU A 1 93 ? -7.789 -8.099 7.270 1.00 92.62 93 LEU A C 1
ATOM 728 O O . LEU A 1 93 ? -8.680 -7.321 6.914 1.00 92.62 93 LEU A O 1
ATOM 732 N N . PRO A 1 94 ? -7.510 -8.264 8.583 1.00 92.31 94 PRO A N 1
ATOM 733 C CA . PRO A 1 94 ? -8.206 -7.510 9.629 1.00 92.31 94 PRO A CA 1
ATOM 734 C C . PRO A 1 94 ? -8.065 -5.984 9.510 1.00 92.31 94 PRO A C 1
ATOM 736 O O . PRO A 1 94 ? -9.005 -5.258 9.845 1.00 92.31 94 PRO A O 1
ATOM 739 N N . VAL A 1 95 ? -6.913 -5.486 9.040 1.00 96.12 95 VAL A N 1
ATOM 740 C CA . VAL A 1 95 ? -6.655 -4.048 8.845 1.00 96.12 95 VAL A CA 1
ATOM 741 C C . VAL A 1 95 ? -7.475 -3.509 7.678 1.00 96.12 95 VAL A C 1
ATOM 743 O O . VAL A 1 95 ? -8.208 -2.538 7.856 1.00 96.12 95 VAL A O 1
ATOM 746 N N . LEU A 1 96 ? -7.404 -4.151 6.508 1.00 95.06 96 LEU A N 1
ATOM 747 C CA . LEU A 1 96 ? -8.125 -3.722 5.299 1.00 95.06 96 LEU A CA 1
ATOM 748 C C . LEU A 1 96 ? -9.625 -3.676 5.512 1.00 95.06 96 LEU A C 1
ATOM 750 O O . LEU A 1 96 ? -10.347 -2.801 5.035 1.00 95.06 96 LEU A O 1
ATOM 754 N N . ALA A 1 97 ? -10.114 -4.624 6.276 1.00 92.50 97 ALA A N 1
ATOM 755 C CA . ALA A 1 97 ? -11.523 -4.689 6.470 1.00 92.50 97 ALA A CA 1
ATOM 756 C C . ALA A 1 97 ? -11.953 -3.698 7.582 1.00 92.50 97 ALA A C 1
ATOM 758 O O . ALA A 1 97 ? -12.992 -3.042 7.460 1.00 92.50 97 ALA A O 1
ATOM 759 N N . ALA A 1 98 ? -11.103 -3.412 8.583 1.00 95.31 98 ALA A N 1
ATOM 760 C CA . ALA A 1 98 ? -11.304 -2.257 9.465 1.00 95.31 98 ALA A CA 1
ATOM 761 C C . ALA A 1 98 ? -11.318 -0.921 8.696 1.00 95.31 98 ALA A C 1
ATOM 763 O O . ALA A 1 98 ? -12.161 -0.078 9.008 1.00 95.31 98 ALA A O 1
ATOM 764 N N . VAL A 1 99 ? -10.465 -0.757 7.677 1.00 96.25 99 VAL A N 1
ATOM 765 C CA . VAL A 1 99 ? -10.495 0.376 6.733 1.00 96.25 99 VAL A CA 1
ATOM 766 C C . VAL A 1 99 ? -11.882 0.506 6.093 1.00 96.25 99 VAL A C 1
ATOM 768 O O . VAL A 1 99 ? -12.490 1.577 6.174 1.00 96.25 99 VAL A O 1
ATOM 771 N N . ARG A 1 100 ? -12.434 -0.586 5.544 1.00 93.69 100 ARG A N 1
ATOM 772 C CA . ARG A 1 100 ? -13.772 -0.597 4.927 1.00 93.69 100 ARG A CA 1
ATOM 773 C C . ARG A 1 100 ? -14.872 -0.206 5.917 1.00 93.69 100 ARG A C 1
ATOM 775 O O . ARG A 1 100 ? -15.686 0.666 5.621 1.00 93.69 100 ARG A O 1
ATOM 782 N N . ARG A 1 101 ? -14.883 -0.797 7.118 1.00 93.62 101 ARG A N 1
ATOM 783 C CA . ARG A 1 101 ? -15.870 -0.485 8.177 1.00 93.62 101 ARG A CA 1
ATOM 784 C C . ARG A 1 101 ? -15.849 0.973 8.606 1.00 93.62 101 ARG A C 1
ATOM 786 O O . ARG A 1 101 ? -16.900 1.559 8.845 1.0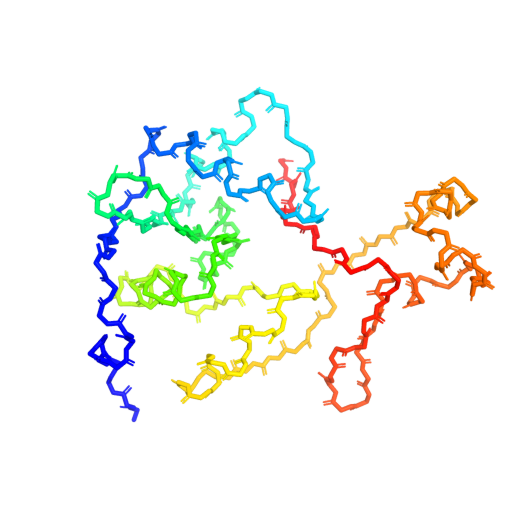0 93.62 101 ARG A O 1
ATOM 793 N N . ARG A 1 102 ? -14.649 1.543 8.723 1.00 95.69 102 ARG A N 1
ATOM 794 C CA . ARG A 1 102 ? -14.449 2.955 9.068 1.00 95.69 102 ARG A CA 1
ATOM 795 C C . ARG A 1 102 ? -14.677 3.884 7.875 1.00 95.69 102 ARG A C 1
ATOM 797 O O . ARG A 1 102 ? -14.521 5.090 8.030 1.00 95.69 102 ARG A O 1
ATOM 804 N N . LYS A 1 103 ? -15.044 3.339 6.705 1.00 95.50 103 LYS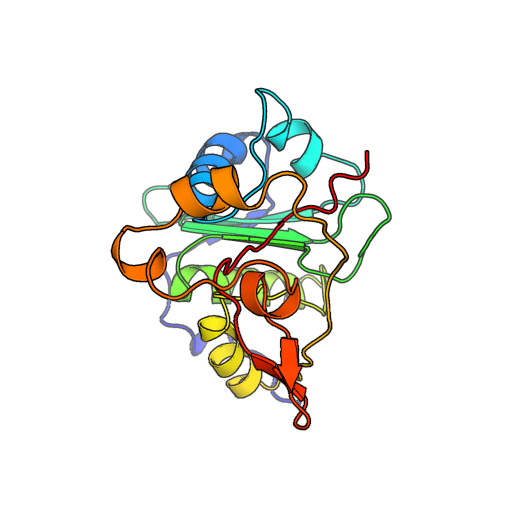 A N 1
ATOM 805 C CA . LYS A 1 103 ? -15.244 4.074 5.449 1.00 95.50 103 LYS A CA 1
ATOM 806 C C . LYS A 1 103 ? -14.022 4.926 5.095 1.00 95.50 103 LYS A C 1
ATOM 808 O O . LYS A 1 103 ? -14.148 6.067 4.663 1.00 95.50 103 LYS A O 1
ATOM 813 N N . MET A 1 104 ? -12.830 4.383 5.346 1.00 95.56 104 MET A N 1
ATOM 814 C CA . MET A 1 104 ? -11.579 5.075 5.048 1.00 95.56 104 MET A CA 1
ATOM 815 C C . MET A 1 104 ? -11.211 4.957 3.570 1.00 95.56 104 MET A C 1
ATOM 817 O O . MET A 1 104 ? -10.728 5.931 3.008 1.00 95.56 104 MET A O 1
ATOM 821 N N . ALA A 1 105 ? -11.477 3.804 2.960 1.00 95.69 105 ALA A N 1
ATOM 822 C CA . ALA A 1 105 ? -11.298 3.539 1.538 1.00 95.69 105 ALA A CA 1
ATOM 823 C C . ALA A 1 105 ? -12.241 2.403 1.102 1.00 95.69 105 ALA A C 1
ATOM 825 O O . ALA A 1 105 ? -12.584 1.540 1.920 1.00 95.69 105 ALA A O 1
ATOM 826 N N . GLN A 1 106 ? -12.647 2.398 -0.168 1.00 93.19 106 GLN A N 1
ATOM 827 C CA . GLN A 1 106 ? -13.361 1.293 -0.823 1.00 93.19 106 GLN A CA 1
ATOM 828 C C . GLN A 1 106 ? -12.472 0.505 -1.786 1.00 93.19 106 GLN A C 1
ATOM 830 O O . GLN A 1 106 ? -12.829 -0.606 -2.172 1.00 93.19 106 GLN A O 1
ATOM 835 N N . GLN A 1 107 ? -11.328 1.067 -2.174 1.00 93.88 107 GLN A N 1
ATOM 836 C CA . GLN A 1 107 ? -10.427 0.482 -3.158 1.00 93.88 107 GLN A CA 1
ATOM 837 C C . GLN A 1 107 ? -9.071 0.181 -2.526 1.00 93.88 107 GLN A C 1
ATOM 839 O O . GLN A 1 107 ? -8.653 0.826 -1.567 1.00 93.88 107 GLN A O 1
ATOM 844 N N . ILE A 1 108 ? -8.374 -0.815 -3.056 1.00 92.31 108 ILE A N 1
ATOM 845 C CA . ILE A 1 108 ? -7.015 -1.171 -2.650 1.00 92.31 108 ILE A CA 1
ATOM 846 C C . ILE A 1 108 ? -6.160 -1.287 -3.898 1.00 92.31 108 ILE A C 1
ATOM 848 O O . ILE A 1 108 ? -6.554 -1.928 -4.870 1.00 92.31 108 ILE A O 1
ATOM 852 N N . LEU A 1 109 ? -4.987 -0.664 -3.862 1.00 90.81 109 LEU A N 1
ATOM 853 C CA . LEU A 1 109 ? -3.977 -0.886 -4.882 1.00 90.81 109 LEU A CA 1
ATOM 854 C C . LEU A 1 109 ? -3.228 -2.179 -4.546 1.00 90.81 109 LEU A C 1
ATOM 856 O O . LEU A 1 109 ? -2.711 -2.340 -3.438 1.00 90.81 109 LEU A O 1
ATOM 860 N N . ILE A 1 110 ? -3.200 -3.113 -5.496 1.00 86.62 110 ILE A N 1
ATOM 861 C CA . ILE A 1 110 ? -2.436 -4.359 -5.401 1.00 86.62 110 ILE A CA 1
ATOM 862 C C . ILE A 1 110 ? -1.364 -4.299 -6.487 1.00 86.62 110 ILE A C 1
ATOM 864 O O . ILE A 1 110 ? -1.708 -4.258 -7.669 1.00 86.62 110 ILE A O 1
ATOM 868 N N . PRO A 1 111 ? -0.077 -4.233 -6.124 1.00 77.06 111 PRO A N 1
ATOM 869 C CA . PRO A 1 111 ? 0.984 -4.189 -7.109 1.00 77.06 111 PRO A CA 1
ATOM 870 C C . PRO A 1 111 ? 1.270 -5.579 -7.675 1.00 77.06 111 PRO A C 1
ATOM 872 O O . PRO A 1 111 ? 0.911 -6.601 -7.084 1.00 77.06 111 PRO A O 1
ATOM 875 N N . ALA A 1 112 ? 2.028 -5.597 -8.770 1.00 71.25 112 ALA A N 1
ATOM 876 C CA . ALA A 1 112 ? 2.602 -6.825 -9.294 1.00 71.25 112 ALA A CA 1
ATOM 877 C C . ALA A 1 112 ? 3.456 -7.543 -8.227 1.00 71.25 112 ALA A C 1
ATOM 879 O O . ALA A 1 112 ? 4.268 -6.917 -7.537 1.00 71.25 112 ALA A O 1
ATOM 880 N N . GLY A 1 113 ? 3.286 -8.857 -8.098 1.00 73.75 113 GLY A N 1
ATOM 881 C CA . GLY A 1 113 ? 3.952 -9.705 -7.105 1.00 73.75 113 GLY A CA 1
ATOM 882 C C . GLY A 1 113 ? 3.248 -9.807 -5.745 1.00 73.75 113 GLY A C 1
ATOM 883 O O . GLY A 1 113 ? 3.787 -10.455 -4.846 1.00 73.75 113 GLY A O 1
ATOM 884 N N . ALA A 1 114 ? 2.087 -9.169 -5.577 1.00 79.50 114 ALA A N 1
ATOM 885 C CA . ALA A 1 114 ? 1.236 -9.245 -4.385 1.00 79.50 114 ALA A CA 1
ATOM 886 C C . ALA A 1 114 ? -0.164 -9.814 -4.696 1.00 79.50 114 ALA A C 1
ATOM 888 O O . ALA A 1 114 ? -1.134 -9.579 -3.971 1.00 79.50 114 ALA A O 1
ATOM 889 N N . GLU A 1 115 ? -0.293 -10.541 -5.808 1.00 82.44 115 GLU A N 1
ATOM 890 C CA . GLU A 1 115 ? -1.559 -11.083 -6.301 1.00 82.44 115 GLU A CA 1
ATOM 891 C C . GLU A 1 115 ? -2.117 -12.195 -5.401 1.00 82.44 115 GLU A C 1
ATOM 893 O O . GLU A 1 115 ? -3.298 -12.527 -5.486 1.00 82.44 115 GLU A O 1
ATOM 898 N N . ASP A 1 116 ? -1.316 -12.729 -4.476 1.00 84.12 116 ASP A N 1
ATOM 899 C CA . ASP A 1 116 ? -1.761 -13.681 -3.455 1.00 84.12 116 ASP A CA 1
ATOM 900 C C . ASP A 1 116 ? -2.821 -13.094 -2.503 1.00 84.12 116 ASP A C 1
ATOM 902 O O . ASP A 1 116 ? -3.511 -13.844 -1.803 1.00 84.12 116 ASP A O 1
ATOM 906 N N . LEU A 1 117 ? -2.983 -11.765 -2.506 1.00 86.31 117 LEU A N 1
ATOM 907 C CA . LEU A 1 117 ? -4.057 -11.048 -1.826 1.00 86.31 117 LEU A CA 1
ATOM 908 C C . LEU A 1 117 ? -5.362 -10.976 -2.646 1.00 86.31 117 LEU A C 1
ATOM 910 O O . LEU A 1 117 ? -6.424 -10.802 -2.053 1.00 86.31 117 LEU A O 1
ATOM 914 N N . VAL A 1 118 ? -5.319 -11.142 -3.975 1.00 88.38 118 VAL A N 1
ATOM 915 C CA . VAL A 1 118 ? -6.494 -10.994 -4.860 1.00 88.38 118 VAL A CA 1
ATOM 916 C C . VAL A 1 118 ? -7.553 -12.039 -4.541 1.00 88.38 118 VAL A C 1
ATOM 918 O O . VAL A 1 118 ? -8.675 -11.668 -4.207 1.00 88.38 118 VAL A O 1
ATOM 921 N N . ASN A 1 119 ? -7.205 -13.329 -4.578 1.00 88.06 119 ASN A N 1
ATOM 922 C CA . ASN A 1 119 ? -8.173 -14.408 -4.338 1.00 88.06 119 ASN A CA 1
ATOM 923 C C . ASN A 1 119 ? -8.871 -14.273 -2.971 1.00 88.06 119 ASN A C 1
ATOM 925 O O . ASN A 1 119 ? -10.097 -14.224 -2.957 1.00 88.06 119 ASN A O 1
ATOM 929 N N . PRO A 1 120 ? -8.155 -14.076 -1.841 1.00 87.19 120 PRO A N 1
ATOM 930 C CA . PRO A 1 120 ? -8.794 -13.819 -0.552 1.00 87.19 120 PRO A CA 1
ATOM 931 C C . PRO A 1 120 ? -9.762 -12.633 -0.540 1.00 87.19 120 PRO A C 1
ATOM 933 O O . PRO A 1 120 ? -10.732 -12.663 0.204 1.00 87.19 120 PRO A O 1
ATOM 936 N N . LEU A 1 121 ? -9.509 -11.570 -1.309 1.00 89.19 121 LEU A N 1
ATOM 937 C CA . LEU A 1 121 ? -10.423 -10.427 -1.391 1.00 89.19 121 LEU A CA 1
ATOM 938 C C . LEU A 1 121 ? -11.630 -10.735 -2.290 1.00 89.19 121 LEU A C 1
ATOM 940 O O . LEU A 1 121 ? -12.759 -10.382 -1.950 1.00 89.19 121 LEU A O 1
ATOM 944 N N . VAL A 1 122 ? -11.411 -11.420 -3.413 1.00 89.94 122 VAL A N 1
ATOM 945 C CA . VAL A 1 122 ? -12.469 -11.844 -4.344 1.00 89.94 122 VAL A CA 1
ATOM 946 C C . VAL A 1 122 ? -13.415 -12.849 -3.692 1.00 89.94 122 VAL A C 1
ATOM 948 O O . VAL A 1 122 ? -14.630 -12.687 -3.794 1.00 89.94 122 VAL A O 1
ATOM 951 N N . ASP A 1 123 ? -12.886 -13.811 -2.936 1.00 86.25 123 ASP A N 1
ATOM 952 C CA . ASP A 1 123 ? -13.665 -14.767 -2.137 1.00 86.25 123 ASP A CA 1
ATOM 953 C C . ASP A 1 123 ? -14.571 -14.056 -1.112 1.00 86.25 123 ASP A C 1
ATOM 955 O O . ASP A 1 123 ? -15.592 -14.591 -0.684 1.00 86.25 123 ASP A O 1
ATOM 959 N N . GLN A 1 124 ? -14.228 -12.817 -0.746 1.00 80.38 124 GLN A N 1
ATOM 960 C CA . GLN A 1 124 ? -14.998 -11.943 0.147 1.00 80.38 124 GLN A CA 1
ATOM 961 C C . GLN A 1 124 ? -15.927 -10.976 -0.613 1.00 80.38 124 GLN A C 1
ATOM 963 O O . GLN A 1 124 ? -16.504 -10.054 -0.027 1.00 80.38 124 GLN A O 1
ATOM 968 N N . GLY A 1 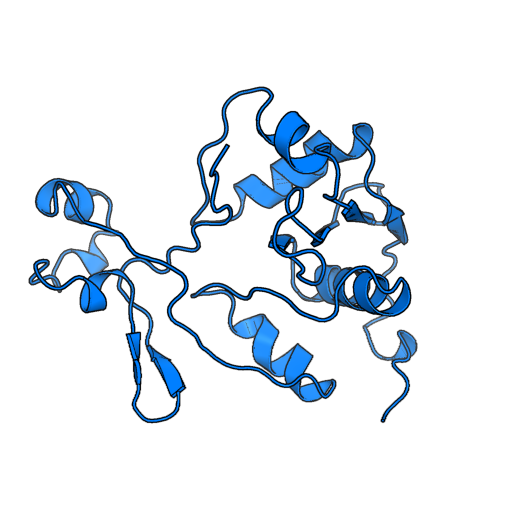125 ? -16.093 -11.180 -1.921 1.00 85.75 125 GLY A N 1
ATOM 969 C CA . GLY A 1 125 ? -16.993 -10.424 -2.786 1.00 85.75 125 GLY A CA 1
ATOM 970 C C . GLY A 1 125 ? -16.415 -9.122 -3.337 1.00 85.75 125 GLY A C 1
ATOM 971 O O . GLY A 1 125 ? -17.180 -8.302 -3.852 1.00 85.75 125 GLY A O 1
ATOM 972 N N . CYS A 1 126 ? -15.102 -8.890 -3.233 1.00 88.81 126 CYS A N 1
ATOM 973 C CA . CYS A 1 126 ? -14.468 -7.779 -3.937 1.00 88.81 126 CYS A CA 1
ATOM 974 C C . CYS A 1 126 ? -14.444 -8.047 -5.448 1.00 88.81 126 CYS A C 1
ATOM 976 O O . CYS A 1 126 ? -14.079 -9.130 -5.898 1.00 88.81 126 CYS A O 1
ATOM 978 N N . GLY A 1 127 ? -14.786 -7.030 -6.239 1.00 90.12 127 GLY A N 1
ATOM 979 C CA . GLY A 1 127 ? -14.386 -6.991 -7.643 1.00 90.12 127 GLY A CA 1
ATOM 980 C C . GLY A 1 127 ? -12.908 -6.626 -7.757 1.00 90.12 127 GLY A C 1
ATOM 981 O O . GLY A 1 127 ? -12.341 -6.019 -6.846 1.00 90.12 127 GLY A O 1
ATOM 982 N N . TRP A 1 128 ? -12.290 -6.963 -8.883 1.00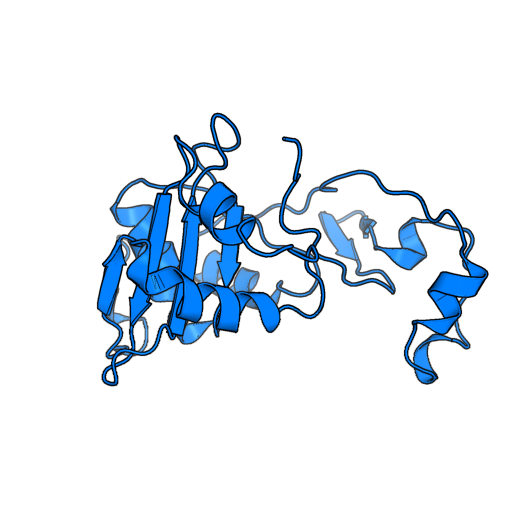 91.00 128 TRP A N 1
ATOM 983 C CA . TRP A 1 128 ? -10.931 -6.535 -9.185 1.00 91.00 128 TRP A CA 1
ATOM 984 C C . TRP A 1 128 ? -10.780 -6.235 -10.676 1.00 91.00 128 TRP A C 1
ATOM 986 O O . TRP A 1 128 ? -11.557 -6.711 -11.504 1.00 91.00 128 TRP A O 1
ATOM 996 N N . VAL A 1 129 ? -9.789 -5.409 -10.996 1.00 87.44 129 VAL A N 1
ATOM 997 C CA . VAL A 1 129 ? -9.375 -5.087 -12.361 1.00 87.44 129 VAL A CA 1
ATOM 998 C C . VAL A 1 129 ? -7.867 -4.856 -12.358 1.00 87.44 129 VAL A C 1
ATOM 1000 O O . VAL A 1 129 ? -7.345 -4.224 -11.438 1.00 87.44 129 VAL A O 1
ATOM 1003 N N . ALA A 1 130 ? -7.162 -5.366 -13.366 1.00 84.31 130 ALA A N 1
ATOM 1004 C CA . ALA A 1 130 ? -5.772 -5.002 -13.611 1.00 84.31 130 ALA A CA 1
ATOM 1005 C C . ALA A 1 130 ? -5.718 -3.782 -14.531 1.00 84.31 130 ALA A C 1
ATOM 1007 O O . ALA A 1 130 ? -6.402 -3.741 -15.553 1.00 84.31 130 ALA A O 1
ATOM 1008 N N . LEU A 1 131 ? -4.884 -2.800 -14.188 1.00 80.69 131 LEU A N 1
ATOM 1009 C CA . LEU A 1 131 ? -4.637 -1.617 -15.010 1.00 80.69 131 LEU A CA 1
ATOM 1010 C C . LEU A 1 131 ? -3.134 -1.309 -15.034 1.00 80.69 131 LEU A C 1
ATOM 1012 O O . LEU A 1 131 ? -2.466 -1.497 -14.014 1.00 80.69 131 LEU A O 1
ATOM 1016 N N . PRO A 1 132 ? -2.578 -0.808 -16.153 1.00 74.94 132 PRO A N 1
ATOM 1017 C CA . PRO A 1 132 ? -1.206 -0.318 -16.166 1.00 74.94 132 PRO A CA 1
ATOM 1018 C C . PRO A 1 132 ? -1.107 0.910 -15.251 1.00 74.94 132 PRO A C 1
ATOM 1020 O O . PRO A 1 132 ? -1.791 1.906 -15.479 1.00 74.94 132 PRO A O 1
ATOM 1023 N N . SER A 1 133 ? -0.274 0.849 -14.211 1.00 71.38 133 SER A N 1
ATOM 1024 C CA . SER A 1 133 ? -0.268 1.846 -13.128 1.00 71.38 133 SER A CA 1
ATOM 1025 C C . SER A 1 133 ? 0.854 2.886 -13.223 1.00 71.38 133 SER A C 1
ATOM 1027 O O . SER A 1 133 ? 1.313 3.388 -12.201 1.00 71.38 133 SER A O 1
ATOM 1029 N N . GLY A 1 134 ? 1.324 3.222 -14.425 1.00 69.44 134 GLY A N 1
ATOM 1030 C CA . GLY A 1 134 ? 2.343 4.253 -14.610 1.00 69.44 134 GLY A CA 1
ATOM 1031 C C . GLY A 1 134 ? 3.170 4.082 -15.876 1.00 69.44 134 GLY A C 1
ATOM 1032 O O . GLY A 1 134 ? 2.939 3.189 -16.691 1.00 69.44 134 GLY A O 1
ATOM 1033 N N . GLN A 1 135 ? 4.150 4.967 -16.027 1.00 69.25 135 GLN A N 1
ATOM 1034 C CA . GLN A 1 135 ? 5.166 4.910 -17.071 1.00 69.25 135 GLN A CA 1
ATOM 1035 C C . GLN A 1 135 ? 6.544 4.931 -16.424 1.00 69.25 135 GLN A C 1
ATOM 1037 O O . GLN A 1 135 ? 6.735 5.490 -15.348 1.00 69.25 135 GLN A O 1
ATOM 1042 N N . TRP A 1 136 ? 7.507 4.321 -17.094 1.00 70.62 136 TRP A N 1
ATOM 1043 C CA . TRP A 1 136 ? 8.876 4.208 -16.627 1.00 70.62 136 TRP A CA 1
ATOM 1044 C C . TRP A 1 136 ? 9.789 4.071 -17.848 1.00 70.62 136 TRP A C 1
ATOM 1046 O O . TRP A 1 136 ? 9.345 3.670 -18.928 1.00 70.62 136 TRP A O 1
ATOM 1056 N N . ALA A 1 137 ? 11.065 4.399 -17.675 1.00 72.00 137 ALA A N 1
ATOM 1057 C CA . ALA A 1 137 ? 12.072 4.255 -18.713 1.00 72.00 137 ALA A CA 1
ATOM 1058 C C . ALA A 1 137 ? 13.345 3.653 -18.117 1.00 72.00 137 ALA A C 1
ATOM 1060 O O . ALA A 1 137 ? 13.843 4.126 -17.095 1.00 72.00 137 ALA A O 1
ATOM 1061 N N . VAL A 1 138 ? 13.885 2.625 -18.775 1.00 74.62 138 VAL A N 1
ATOM 1062 C CA . VAL A 1 138 ? 15.236 2.139 -18.488 1.00 74.62 138 VAL A CA 1
ATOM 1063 C C . VAL A 1 138 ? 16.219 3.094 -19.141 1.00 74.62 138 VAL A C 1
ATOM 1065 O O . VAL A 1 138 ? 16.281 3.171 -20.366 1.00 74.62 138 VAL A O 1
ATOM 1068 N N . LEU A 1 139 ? 16.986 3.815 -18.327 1.00 80.12 139 LEU A N 1
ATOM 1069 C CA . LEU A 1 139 ? 18.013 4.727 -18.834 1.00 80.12 139 LEU A CA 1
ATOM 1070 C C . LEU A 1 139 ? 19.332 4.001 -19.137 1.00 80.12 139 LEU A C 1
ATOM 1072 O O . LEU A 1 139 ? 20.062 4.416 -20.028 1.00 80.12 139 LEU A O 1
ATOM 1076 N N . ASP A 1 140 ? 19.611 2.913 -18.415 1.00 83.06 140 ASP A N 1
ATOM 1077 C CA . ASP A 1 140 ? 20.830 2.110 -18.544 1.00 83.06 140 ASP A CA 1
ATOM 1078 C C . ASP A 1 140 ? 20.492 0.608 -18.400 1.00 83.06 140 ASP A C 1
ATOM 1080 O O . ASP A 1 140 ? 20.436 0.079 -17.282 1.00 83.06 140 ASP A O 1
ATOM 1084 N N . PRO A 1 141 ? 20.170 -0.083 -19.512 1.00 77.06 141 PRO A N 1
ATOM 1085 C CA . PRO A 1 141 ? 19.733 -1.478 -19.477 1.00 77.06 141 PRO A CA 1
ATOM 1086 C C . PRO A 1 141 ? 20.855 -2.456 -19.127 1.00 77.06 141 PRO A C 1
ATOM 1088 O O . PRO A 1 141 ? 20.570 -3.515 -18.569 1.00 77.06 141 PRO A O 1
ATOM 1091 N N . GLU A 1 142 ? 22.111 -2.114 -19.425 1.00 81.25 142 GLU A N 1
ATOM 1092 C CA . GLU A 1 142 ? 23.269 -2.952 -19.103 1.00 81.25 142 GLU A CA 1
ATOM 1093 C C . GLU A 1 142 ? 23.479 -2.989 -17.591 1.00 81.25 142 GLU A C 1
ATOM 1095 O O . GLU A 1 142 ? 23.481 -4.064 -16.986 1.00 81.25 142 GLU A O 1
ATOM 1100 N N . ARG A 1 143 ? 23.517 -1.815 -16.952 1.00 83.00 143 ARG A N 1
ATOM 1101 C CA . ARG A 1 143 ? 23.662 -1.714 -15.498 1.00 83.00 143 ARG A CA 1
ATOM 1102 C C . ARG A 1 143 ? 22.474 -2.303 -14.744 1.00 83.00 143 ARG A C 1
ATOM 1104 O O . ARG A 1 143 ? 22.646 -2.927 -13.699 1.00 83.00 143 ARG A O 1
ATOM 1111 N N . LEU A 1 144 ? 21.261 -2.149 -15.273 1.00 78.50 144 LEU A N 1
ATOM 1112 C CA . LEU A 1 144 ? 20.072 -2.771 -14.692 1.00 78.50 144 LEU A CA 1
ATOM 1113 C C . LEU A 1 144 ? 20.152 -4.307 -14.727 1.00 78.50 144 LEU A C 1
ATOM 1115 O O . LEU A 1 144 ? 19.769 -4.964 -13.757 1.00 78.50 144 LEU A O 1
ATOM 1119 N N . ALA A 1 145 ? 20.679 -4.888 -15.809 1.00 78.50 145 ALA A N 1
ATOM 1120 C CA . ALA A 1 145 ? 20.863 -6.333 -15.920 1.00 78.50 145 ALA A CA 1
ATOM 1121 C C . ALA A 1 145 ? 21.879 -6.876 -14.897 1.00 78.50 145 ALA A C 1
ATOM 1123 O O . ALA A 1 145 ? 21.706 -7.985 -14.387 1.00 78.50 145 ALA A O 1
ATOM 1124 N N . GLU A 1 146 ? 22.896 -6.096 -14.520 1.00 82.00 146 GLU A N 1
ATOM 1125 C CA . GLU A 1 146 ? 23.836 -6.465 -13.451 1.00 82.00 146 GLU A CA 1
ATOM 1126 C C . GLU A 1 146 ? 23.153 -6.584 -12.081 1.00 82.00 146 GLU A C 1
ATOM 1128 O O . GLU A 1 146 ? 23.558 -7.404 -11.253 1.00 82.00 146 GLU A O 1
ATOM 1133 N N . CYS A 1 147 ? 22.082 -5.825 -11.840 1.00 77.12 147 CYS A N 1
ATOM 1134 C CA . CYS A 1 147 ? 21.304 -5.910 -10.605 1.00 77.12 147 CYS A CA 1
ATOM 1135 C C . CYS A 1 147 ? 20.401 -7.153 -10.536 1.00 77.12 147 CYS A C 1
ATOM 1137 O O . CYS A 1 147 ? 19.874 -7.461 -9.464 1.00 77.12 147 CYS A O 1
ATOM 1139 N N . LEU A 1 148 ? 20.214 -7.879 -11.645 1.00 75.88 148 LEU A N 1
ATOM 1140 C CA . LEU A 1 148 ? 19.405 -9.094 -11.657 1.00 75.88 148 LEU A CA 1
ATOM 1141 C C . LEU A 1 148 ? 20.137 -10.274 -11.003 1.00 75.88 148 LEU A C 1
ATOM 1143 O O . LEU A 1 148 ? 21.363 -10.393 -11.139 1.00 75.88 148 LEU A O 1
ATOM 1147 N N . PRO A 1 149 ? 19.397 -11.195 -10.354 1.00 75.75 149 PRO A N 1
ATOM 1148 C CA . PRO A 1 149 ? 19.939 -12.480 -9.932 1.00 75.75 149 PRO A CA 1
ATOM 1149 C C . PRO A 1 149 ? 20.605 -13.223 -11.106 1.00 75.75 149 PRO A C 1
ATOM 1151 O O . PRO A 1 149 ? 20.100 -13.135 -12.231 1.00 75.75 149 PRO A O 1
ATOM 1154 N N . PRO A 1 150 ? 21.719 -13.950 -10.892 1.00 78.19 150 PRO A N 1
ATOM 1155 C CA . PRO A 1 150 ? 22.474 -14.603 -11.967 1.00 78.19 150 PRO A CA 1
ATOM 1156 C C . PRO A 1 150 ? 21.629 -15.478 -12.905 1.00 78.19 150 PRO A C 1
ATOM 1158 O O . PRO A 1 150 ? 21.889 -15.531 -14.107 1.00 78.19 150 PRO A O 1
ATOM 1161 N N . GLU A 1 151 ? 20.600 -16.134 -12.373 1.00 75.56 151 GLU A N 1
ATOM 1162 C CA . GLU A 1 151 ? 19.652 -16.975 -13.102 1.00 75.56 151 GLU A CA 1
ATOM 1163 C C . GLU A 1 151 ? 18.765 -16.199 -14.090 1.00 75.56 151 GLU A C 1
ATOM 1165 O O . GLU A 1 151 ? 18.363 -16.756 -15.108 1.00 75.56 151 GLU A O 1
ATOM 1170 N N . MET A 1 152 ? 18.520 -14.908 -13.845 1.00 70.31 152 MET A N 1
ATOM 1171 C CA . MET A 1 152 ? 17.705 -14.029 -14.695 1.00 70.31 152 MET A CA 1
ATOM 1172 C C . MET A 1 152 ? 18.532 -13.247 -15.728 1.00 70.31 152 MET A C 1
ATOM 1174 O O . MET A 1 152 ? 17.968 -12.643 -16.636 1.00 70.31 152 MET A O 1
ATOM 1178 N N . ARG A 1 153 ? 19.872 -13.273 -15.641 1.00 72.00 153 ARG A N 1
ATOM 1179 C CA . ARG A 1 153 ? 20.764 -12.539 -16.564 1.00 72.00 153 ARG A CA 1
ATOM 1180 C C . ARG A 1 153 ? 20.882 -13.172 -17.956 1.00 72.00 153 ARG A C 1
ATOM 1182 O O . ARG A 1 153 ? 21.252 -12.495 -18.906 1.00 72.00 153 ARG A O 1
ATOM 1189 N N . LYS A 1 154 ? 20.606 -14.476 -18.094 1.00 59.28 154 LYS A N 1
ATOM 1190 C CA . LYS A 1 154 ? 20.794 -15.222 -19.359 1.00 59.28 154 LYS A CA 1
ATOM 1191 C C . LYS A 1 154 ? 19.630 -15.084 -20.347 1.00 59.28 154 LYS A C 1
ATOM 1193 O O . LYS A 1 154 ? 19.772 -15.485 -21.498 1.00 59.28 154 LYS A O 1
ATOM 1198 N N . THR A 1 155 ? 18.490 -14.557 -19.905 1.00 55.91 155 THR A N 1
ATOM 1199 C CA . THR A 1 155 ? 17.229 -14.550 -20.663 1.00 55.91 155 THR A CA 1
ATOM 1200 C C . THR A 1 155 ? 16.909 -13.223 -21.346 1.00 55.91 155 THR A C 1
ATOM 1202 O O . THR A 1 155 ? 15.913 -13.139 -22.054 1.00 55.91 155 THR A O 1
ATOM 1205 N N . THR A 1 156 ? 17.715 -12.176 -21.172 1.00 55.25 156 THR A N 1
ATOM 1206 C CA . THR A 1 156 ? 17.313 -10.824 -21.576 1.00 55.25 156 THR A CA 1
ATOM 1207 C C . THR A 1 156 ? 17.813 -10.446 -22.970 1.00 55.25 156 THR A C 1
ATOM 1209 O O . THR A 1 156 ? 19.020 -10.337 -23.190 1.00 55.25 156 THR A O 1
ATOM 1212 N N . ARG A 1 157 ? 16.892 -10.141 -23.894 1.00 56.38 157 ARG A N 1
ATOM 1213 C CA . ARG A 1 157 ? 17.106 -9.116 -24.932 1.00 56.38 157 ARG A CA 1
ATOM 1214 C C . ARG A 1 157 ? 16.439 -7.826 -24.423 1.00 56.38 157 ARG A C 1
ATOM 1216 O O . ARG A 1 157 ? 15.276 -7.590 -24.718 1.00 56.38 157 ARG A O 1
ATOM 1223 N N . PRO A 1 158 ? 17.134 -6.999 -23.623 1.00 55.84 158 PRO A N 1
ATOM 1224 C CA . PRO A 1 158 ? 16.519 -6.082 -22.660 1.00 55.84 158 PRO A CA 1
ATOM 1225 C C . PRO A 1 158 ? 15.971 -4.772 -23.256 1.00 55.84 158 PRO A C 1
ATOM 1227 O O . PRO A 1 158 ? 15.980 -3.747 -22.578 1.00 55.84 158 PRO A O 1
ATOM 1230 N N . SER A 1 159 ? 15.510 -4.753 -24.507 1.00 61.06 159 SER A N 1
ATOM 1231 C CA . SER A 1 159 ? 15.101 -3.503 -25.163 1.00 61.06 159 SER A CA 1
ATOM 1232 C C . SER A 1 159 ? 13.615 -3.170 -25.030 1.00 61.06 159 SER A C 1
ATOM 1234 O O . SER A 1 159 ? 13.250 -2.015 -25.244 1.00 61.06 159 SER A O 1
ATOM 1236 N N . HIS A 1 160 ? 12.745 -4.125 -24.672 1.00 71.88 160 HIS A N 1
ATOM 1237 C CA . HIS A 1 160 ? 11.302 -3.876 -24.627 1.00 71.88 160 HIS A CA 1
ATOM 1238 C C . HIS A 1 160 ? 10.789 -3.672 -23.187 1.00 71.88 160 HIS A C 1
ATOM 1240 O O . HIS A 1 160 ? 10.865 -4.597 -22.376 1.00 71.88 160 HIS A O 1
ATOM 1246 N N . PRO A 1 161 ? 10.185 -2.514 -22.844 1.00 68.81 161 PRO A N 1
ATOM 1247 C CA . PRO A 1 161 ? 9.727 -2.229 -21.479 1.00 68.81 161 PRO A CA 1
ATOM 1248 C C . PRO A 1 161 ? 8.738 -3.260 -20.898 1.00 68.81 161 PRO A C 1
ATOM 1250 O O . PRO A 1 161 ? 8.735 -3.534 -19.701 1.00 68.81 161 PRO A O 1
ATOM 1253 N N . ARG A 1 162 ? 7.911 -3.887 -21.741 1.00 73.06 162 ARG A N 1
ATOM 1254 C CA . ARG A 1 162 ? 6.985 -4.942 -21.283 1.00 73.06 162 ARG A CA 1
ATOM 1255 C C . ARG A 1 162 ? 7.679 -6.200 -20.760 1.00 73.06 162 ARG A C 1
ATOM 1257 O O . ARG A 1 162 ? 7.129 -6.857 -19.892 1.00 73.06 162 ARG A O 1
ATOM 1264 N N . GLU A 1 163 ? 8.866 -6.546 -21.255 1.00 75.25 163 GLU A N 1
ATOM 1265 C CA . GLU A 1 163 ? 9.603 -7.702 -20.717 1.00 75.25 163 GLU A CA 1
ATOM 1266 C C . GLU A 1 163 ? 10.126 -7.402 -19.316 1.00 75.25 163 GLU A C 1
ATOM 1268 O O . GLU A 1 163 ? 10.134 -8.254 -18.429 1.00 75.25 163 GLU A O 1
ATOM 1273 N N . TRP A 1 164 ? 10.524 -6.153 -19.102 1.00 72.56 164 TRP A N 1
ATOM 1274 C CA . TRP A 1 164 ? 11.041 -5.726 -17.824 1.00 72.56 164 TRP A CA 1
ATOM 1275 C C . TRP A 1 164 ? 9.962 -5.581 -16.766 1.00 72.56 164 TRP A C 1
ATOM 1277 O O . TRP A 1 164 ? 10.210 -6.064 -15.680 1.00 72.56 164 TRP A O 1
ATOM 1287 N N . LEU A 1 165 ? 8.792 -4.991 -17.018 1.00 70.38 165 LEU A N 1
ATOM 1288 C CA . LEU A 1 165 ? 7.784 -4.878 -15.946 1.00 70.38 165 LEU A CA 1
ATOM 1289 C C . LEU A 1 165 ? 6.373 -5.321 -16.263 1.00 70.38 165 LEU A C 1
ATOM 1291 O O . LEU A 1 165 ? 5.430 -5.026 -15.534 1.00 70.38 165 LEU A O 1
ATOM 1295 N N . GLY A 1 166 ? 6.265 -6.151 -17.283 1.00 76.12 166 GLY A N 1
ATOM 1296 C CA . GLY A 1 166 ? 5.070 -6.916 -17.528 1.00 76.12 166 GLY A CA 1
ATOM 1297 C C . GLY A 1 166 ? 4.072 -6.169 -18.385 1.00 76.12 166 GLY A C 1
ATOM 1298 O O . GLY A 1 166 ? 4.346 -5.141 -19.015 1.00 76.12 166 GLY A O 1
ATOM 1299 N N . SER A 1 167 ? 2.892 -6.756 -18.461 1.00 79.00 167 SER A N 1
ATOM 1300 C CA . SER A 1 167 ? 1.786 -6.262 -19.260 1.00 79.00 167 SER A CA 1
ATOM 1301 C C . SER A 1 167 ? 0.466 -6.779 -18.706 1.00 79.00 167 SER A C 1
ATOM 1303 O O . SER A 1 167 ? 0.431 -7.454 -17.680 1.00 79.00 167 SER A O 1
ATOM 1305 N N . ILE A 1 168 ? -0.617 -6.441 -19.390 1.00 81.56 168 ILE A N 1
ATOM 1306 C CA . ILE A 1 168 ? -1.916 -7.067 -19.196 1.00 81.56 168 ILE A CA 1
ATOM 1307 C C . ILE A 1 168 ? -2.218 -7.809 -20.490 1.00 81.56 168 ILE A C 1
ATOM 1309 O O . ILE A 1 168 ? -2.023 -7.244 -21.574 1.00 81.56 168 ILE A O 1
ATOM 1313 N N . ASP A 1 169 ? -2.613 -9.072 -20.381 1.00 83.69 169 ASP A N 1
ATOM 1314 C CA . ASP A 1 169 ? -2.982 -9.867 -21.545 1.00 83.69 169 ASP A CA 1
ATOM 1315 C C . ASP A 1 169 ? -4.378 -9.505 -22.079 1.00 83.69 169 ASP A C 1
ATOM 1317 O O . ASP A 1 169 ? -5.029 -8.552 -21.646 1.00 83.69 169 ASP A O 1
ATOM 1321 N N . GLN A 1 170 ? -4.825 -10.246 -23.091 1.00 86.12 170 GLN A N 1
ATOM 1322 C CA . GLN A 1 170 ? -6.107 -9.999 -23.752 1.00 86.12 170 GLN A CA 1
ATOM 1323 C C . GLN A 1 170 ? -7.310 -10.299 -22.845 1.00 86.12 170 GLN A C 1
ATOM 1325 O O . GLN A 1 170 ? -8.386 -9.753 -23.082 1.00 86.12 170 GLN A O 1
ATOM 1330 N N . ASP A 1 171 ? -7.110 -11.098 -21.795 1.00 84.62 171 ASP A N 1
ATOM 1331 C CA . ASP A 1 171 ? -8.126 -11.487 -20.816 1.00 84.62 171 ASP A CA 1
ATOM 1332 C C . ASP A 1 171 ? -8.124 -10.562 -19.585 1.00 84.62 171 ASP A C 1
ATOM 1334 O O . ASP A 1 171 ? -8.822 -10.806 -18.595 1.00 84.62 171 ASP A O 1
ATOM 1338 N N . GLY A 1 172 ? -7.333 -9.485 -19.625 1.00 79.88 172 GLY A N 1
ATOM 1339 C CA . GLY A 1 172 ? -7.217 -8.544 -18.519 1.00 79.88 172 GLY A CA 1
ATOM 1340 C C . GLY A 1 172 ? -6.384 -9.075 -17.352 1.00 79.88 172 GLY A C 1
ATOM 1341 O O . GLY A 1 172 ? -6.450 -8.500 -16.265 1.00 79.88 172 GLY A O 1
ATOM 1342 N N . GLN A 1 173 ? -5.614 -10.152 -17.540 1.00 80.38 173 GLN A N 1
ATOM 1343 C CA . GLN A 1 173 ? -4.778 -10.724 -16.488 1.00 80.38 173 GLN A CA 1
ATOM 1344 C C . GLN A 1 173 ? -3.389 -10.071 -16.463 1.00 80.38 173 GLN A C 1
ATOM 1346 O O . GLN A 1 173 ? -2.807 -9.803 -17.521 1.00 80.38 173 GLN A O 1
ATOM 1351 N N . PRO A 1 174 ? -2.817 -9.818 -15.270 1.00 77.62 174 PRO A N 1
ATOM 1352 C CA . PRO A 1 174 ? -1.430 -9.391 -15.151 1.00 77.62 174 PRO A CA 1
ATOM 1353 C C . PRO A 1 174 ? -0.475 -10.460 -15.695 1.00 77.62 174 PRO A C 1
ATOM 1355 O O . PRO A 1 174 ? -0.495 -11.609 -15.258 1.00 77.62 174 PRO A O 1
ATOM 1358 N N . VAL A 1 175 ? 0.413 -10.062 -16.604 1.00 79.38 175 VAL A N 1
ATOM 1359 C CA . VAL A 1 175 ? 1.556 -10.861 -17.063 1.00 79.38 175 VAL A CA 1
ATOM 1360 C C . VAL A 1 175 ? 2.817 -10.230 -16.476 1.00 79.38 175 VAL A C 1
ATOM 1362 O O . VAL A 1 175 ? 3.221 -9.169 -16.960 1.00 79.38 175 VAL A O 1
ATOM 1365 N N . PRO A 1 176 ? 3.437 -10.821 -15.439 1.00 73.12 176 PRO A N 1
ATOM 1366 C CA . PRO A 1 176 ? 4.575 -10.209 -14.758 1.00 73.12 176 PRO A CA 1
ATOM 1367 C C . PRO A 1 176 ? 5.805 -10.057 -15.662 1.00 73.12 176 PRO A C 1
ATOM 1369 O O . PRO A 1 176 ? 6.086 -10.914 -16.501 1.00 73.12 176 PRO A O 1
ATOM 1372 N N . GLY A 1 177 ? 6.553 -8.968 -15.470 1.00 74.94 177 GLY A N 1
ATOM 1373 C CA . GLY A 1 177 ? 7.871 -8.774 -16.079 1.00 74.94 177 GLY A CA 1
ATOM 1374 C C . GLY A 1 177 ? 9.007 -9.277 -15.189 1.00 74.94 177 GLY A C 1
ATOM 1375 O O . GLY A 1 177 ? 8.791 -9.820 -14.110 1.00 74.94 177 GLY A O 1
ATOM 1376 N N . ILE A 1 178 ? 10.249 -9.068 -15.623 1.00 73.75 178 ILE A N 1
ATOM 1377 C CA . ILE A 1 178 ? 11.461 -9.424 -14.859 1.00 73.75 178 ILE A CA 1
ATOM 1378 C C . ILE A 1 178 ? 11.531 -8.667 -13.519 1.00 73.75 178 ILE A C 1
ATOM 1380 O O . ILE A 1 178 ? 11.826 -9.220 -12.458 1.00 73.75 178 ILE A O 1
ATOM 1384 N N . LEU A 1 179 ? 11.270 -7.369 -13.582 1.00 66.31 179 LEU A N 1
ATOM 1385 C CA . LEU A 1 179 ? 11.107 -6.458 -12.471 1.00 66.31 179 LEU A CA 1
ATOM 1386 C C . LEU A 1 179 ? 9.652 -6.539 -12.024 1.00 66.31 179 LEU A C 1
ATOM 1388 O O . LEU A 1 179 ? 8.789 -5.822 -12.524 1.00 66.31 179 LEU A O 1
ATOM 1392 N N . ASN A 1 180 ? 9.388 -7.389 -11.035 1.00 63.09 180 ASN A N 1
ATOM 1393 C CA . ASN A 1 180 ? 8.131 -7.382 -10.276 1.00 63.09 180 ASN A CA 1
ATOM 1394 C C . ASN A 1 180 ? 8.038 -6.127 -9.390 1.00 63.09 180 ASN A C 1
ATOM 1396 O O . ASN A 1 180 ? 7.867 -6.232 -8.181 1.00 63.09 180 ASN A O 1
ATOM 1400 N N . VAL A 1 181 ? 8.272 -4.942 -9.955 1.00 52.09 181 VAL A N 1
ATOM 1401 C CA . VAL A 1 181 ? 8.473 -3.708 -9.202 1.00 52.09 181 VAL A CA 1
ATOM 1402 C C . VAL A 1 181 ? 7.132 -3.080 -8.871 1.00 52.09 181 VAL A C 1
ATOM 1404 O O . VAL A 1 181 ? 6.415 -2.578 -9.730 1.00 52.09 181 VAL A O 1
ATOM 1407 N N . ALA A 1 182 ? 6.854 -3.038 -7.577 1.00 45.94 182 ALA A N 1
ATOM 1408 C CA . ALA A 1 182 ? 5.886 -2.133 -7.000 1.00 45.94 182 ALA A CA 1
ATOM 1409 C C . ALA A 1 182 ? 6.594 -0.808 -6.678 1.00 45.94 182 ALA A C 1
ATOM 1411 O O . ALA A 1 182 ? 7.339 -0.734 -5.697 1.00 45.94 182 ALA A O 1
ATOM 1412 N N . VAL A 1 183 ? 6.395 0.242 -7.481 1.00 46.34 183 VAL A N 1
ATOM 1413 C CA . VAL A 1 183 ? 6.733 1.600 -7.020 1.00 46.34 183 VAL A CA 1
ATOM 1414 C C . VAL A 1 183 ? 5.567 2.079 -6.162 1.00 46.34 183 VAL A C 1
ATOM 1416 O O . VAL A 1 183 ? 4.583 2.627 -6.652 1.00 46.34 183 VAL A O 1
ATOM 1419 N N . TRP A 1 184 ? 5.647 1.779 -4.867 1.00 46.81 184 TRP A N 1
ATOM 1420 C CA . TRP A 1 184 ? 4.719 2.306 -3.876 1.00 46.81 184 TRP A CA 1
ATOM 1421 C C . TRP A 1 184 ? 5.049 3.763 -3.610 1.00 46.81 184 TRP A C 1
ATOM 1423 O O . TRP A 1 184 ? 6.065 4.073 -2.992 1.00 46.81 184 TRP A O 1
ATOM 1433 N N . GLY A 1 185 ? 4.155 4.625 -4.072 1.00 43.12 185 GLY A N 1
ATOM 1434 C CA . GLY A 1 185 ? 4.318 6.060 -4.009 1.00 43.12 185 GLY A CA 1
ATOM 1435 C C . GLY A 1 185 ? 4.534 6.618 -5.403 1.00 43.12 185 GLY A C 1
ATOM 1436 O O . GLY A 1 185 ? 5.644 6.637 -5.921 1.00 43.12 185 GLY A O 1
ATOM 1437 N N . PHE A 1 186 ? 3.475 7.181 -5.982 1.00 42.72 186 PHE A N 1
ATOM 1438 C CA . PHE A 1 186 ? 3.676 8.381 -6.783 1.00 42.72 186 PHE A CA 1
ATOM 1439 C C . PHE A 1 186 ? 4.186 9.435 -5.809 1.00 42.72 186 PHE A C 1
ATOM 1441 O O . PHE A 1 186 ? 3.402 10.118 -5.160 1.00 42.72 186 PHE A O 1
ATOM 1448 N N . ASP A 1 187 ? 5.488 9.440 -5.548 1.00 43.25 187 ASP A N 1
ATOM 1449 C CA . ASP A 1 187 ? 6.173 10.434 -4.722 1.00 43.25 187 ASP A CA 1
ATOM 1450 C C . ASP A 1 187 ? 6.290 11.742 -5.515 1.00 43.25 187 ASP A C 1
ATOM 1452 O O . ASP A 1 187 ? 7.354 12.334 -5.645 1.00 43.25 187 ASP A O 1
ATOM 1456 N N . SER A 1 188 ? 5.172 12.172 -6.106 1.00 30.78 188 SER A N 1
ATOM 1457 C CA . SER A 1 188 ? 4.984 13.545 -6.531 1.00 30.78 188 SER A CA 1
ATOM 1458 C C . SER A 1 188 ? 4.724 14.347 -5.265 1.00 30.78 188 SER A C 1
ATOM 1460 O O . SER A 1 188 ? 3.604 14.374 -4.751 1.00 30.78 188 SER A O 1
ATOM 1462 N N . VAL A 1 189 ? 5.801 14.906 -4.723 1.00 32.06 189 VAL A N 1
ATOM 1463 C CA . VAL A 1 189 ? 5.727 16.120 -3.908 1.00 32.06 189 VAL A CA 1
ATOM 1464 C C . VAL A 1 189 ? 5.469 17.301 -4.835 1.00 32.06 189 VAL A C 1
ATOM 1466 O O . VAL A 1 189 ? 6.072 17.312 -5.934 1.00 32.06 189 VAL A O 1
#

Secondary structure (DSSP, 8-state):
-----GGGS-----EEEE--GGGHHHHHHHHTT-SS-----TTHHHHHHHSTT-EEEEEE-TTS-EEEEEEEEETTEEEEEEEEEES-HHHHHHHHHHHHHTTS-SEE---TT-GGGHHHHHTTT-------------S-HHHHHHTS-GGGTTS--TT-HHHHH-EE-TTS-EE--S-----------

pLDDT: mean 81.38, std 15.98, range [30.78, 98.5]

Foldseek 3Di:
DDDDDPVPQPPAQWDKDWDDPVLQVLVVVFQVPPPAEDDDDPCRSVCFCPAPLKTKIFIAHPVRHTQKMWIADGHPPRQAERLDMGHDLSRVVVNVVVCVVVSRHPYYDQAQPRCVNVVVVVVVVDDDADDDDDDDDDPDQPVVLVVADPVVNVPDPPDDVCQAAHDQDPVRHTGGHSCSHDHRDPVPD

Sequence (189 aa):
MADWQLSDLPASRLKVQEFTPADLPGVEALYRRHRWRTLREPGDSQAYYTMPGTRGLVARAADGRIAAYAFCGKGGDFPDYVCEWGGPRDALLPVLAAVRRRKMAQQILIPAGAEDLVNPLVDQGCGWVALPSGQWAVLDPERLAECLPPEMRKTTRPSHPREWLGSIDQDGQPVPGILNVAVWGFDSV